Protein AF-A0A925IZ39-F1 (afdb_monomer_lite)

Structure (mmCIF, N/CA/C/O backbone):
data_AF-A0A925IZ39-F1
#
_entry.id   AF-A0A925IZ39-F1
#
loop_
_atom_site.group_PDB
_atom_site.id
_atom_site.type_symbol
_atom_site.label_atom_id
_atom_site.label_alt_id
_atom_site.label_comp_id
_atom_site.label_asym_id
_atom_site.label_entity_id
_atom_site.label_seq_id
_atom_site.pdbx_PDB_ins_code
_atom_site.Cartn_x
_atom_site.Cartn_y
_atom_site.Cartn_z
_atom_site.occupancy
_atom_site.B_iso_or_equiv
_atom_site.auth_seq_id
_atom_site.auth_comp_id
_atom_site.auth_asym_id
_atom_site.auth_atom_id
_atom_site.pdbx_PDB_model_num
ATOM 1 N N . MET A 1 1 ? 34.085 -19.027 -30.070 1.00 38.81 1 MET A N 1
ATOM 2 C CA . MET A 1 1 ? 33.134 -18.555 -29.042 1.00 38.81 1 MET A CA 1
ATOM 3 C C . MET A 1 1 ? 33.780 -17.387 -28.321 1.00 38.81 1 MET A C 1
ATOM 5 O O . MET A 1 1 ? 34.765 -17.590 -27.627 1.00 38.81 1 MET A O 1
ATOM 9 N N . THR A 1 2 ? 33.318 -16.168 -28.579 1.00 37.50 2 THR A N 1
ATOM 10 C CA . THR A 1 2 ? 33.861 -14.948 -27.964 1.00 37.50 2 THR A CA 1
ATOM 11 C C . THR A 1 2 ? 33.361 -14.868 -26.519 1.00 37.50 2 THR A C 1
ATOM 13 O O . THR A 1 2 ? 32.153 -15.018 -26.316 1.00 37.50 2 THR A O 1
ATOM 16 N N . PRO A 1 3 ? 34.230 -14.690 -25.510 1.00 39.19 3 PRO A N 1
ATOM 17 C CA . PRO A 1 3 ? 33.785 -14.585 -24.126 1.00 39.19 3 PRO A CA 1
ATOM 18 C C . PRO A 1 3 ? 32.911 -13.338 -23.957 1.00 39.19 3 PRO A C 1
ATOM 20 O O . PRO A 1 3 ? 33.244 -12.261 -24.455 1.00 39.19 3 PRO A O 1
ATOM 23 N N . LEU A 1 4 ? 31.777 -13.497 -23.273 1.00 36.25 4 LEU A N 1
ATOM 24 C CA . LEU A 1 4 ? 30.904 -12.383 -22.914 1.00 36.25 4 LEU A CA 1
ATOM 25 C C . LEU A 1 4 ? 31.685 -11.417 -22.004 1.00 36.25 4 LEU A C 1
ATOM 27 O O . LEU A 1 4 ? 32.336 -11.879 -21.063 1.00 36.25 4 LEU A O 1
ATOM 31 N N . PRO A 1 5 ? 31.654 -10.098 -22.263 1.00 42.78 5 PRO A N 1
ATOM 32 C CA . PRO A 1 5 ? 32.349 -9.131 -21.425 1.00 42.78 5 PRO A CA 1
ATOM 33 C C . PRO A 1 5 ? 31.809 -9.173 -19.990 1.00 42.78 5 PRO A C 1
ATOM 35 O O . PRO A 1 5 ? 30.607 -9.337 -19.764 1.00 42.78 5 PRO A O 1
ATOM 38 N N . ALA A 1 6 ? 32.711 -9.028 -19.016 1.00 46.62 6 ALA A N 1
ATOM 39 C CA . ALA A 1 6 ? 32.358 -8.951 -17.604 1.00 46.62 6 ALA A CA 1
ATOM 40 C C . ALA A 1 6 ? 31.381 -7.787 -17.369 1.00 46.62 6 ALA A C 1
ATOM 42 O O . ALA A 1 6 ? 31.608 -6.680 -17.859 1.00 46.62 6 ALA A O 1
ATOM 43 N N . GLN A 1 7 ? 30.294 -8.040 -16.631 1.00 46.59 7 GLN A N 1
ATOM 44 C CA . GLN A 1 7 ? 29.286 -7.034 -16.291 1.00 46.59 7 GLN A CA 1
ATOM 45 C C . GLN A 1 7 ? 29.879 -5.990 -15.336 1.00 46.59 7 GLN A C 1
ATOM 47 O O . GLN A 1 7 ? 29.765 -6.094 -14.117 1.00 46.59 7 GLN A O 1
ATOM 52 N N . THR A 1 8 ? 30.516 -4.964 -15.888 1.00 51.59 8 THR A N 1
ATOM 53 C CA . THR A 1 8 ? 30.654 -3.672 -15.221 1.00 51.59 8 THR A CA 1
ATOM 54 C C . THR A 1 8 ? 29.271 -3.020 -15.164 1.00 51.59 8 THR A C 1
ATOM 56 O O . THR A 1 8 ? 28.478 -3.143 -16.097 1.00 51.59 8 THR A O 1
ATOM 59 N N . GLY A 1 9 ? 28.932 -2.398 -14.030 1.00 58.19 9 GLY A N 1
ATOM 60 C CA . GLY A 1 9 ? 27.605 -1.819 -13.799 1.00 58.19 9 GLY A CA 1
ATOM 61 C C . GLY A 1 9 ? 27.140 -0.916 -14.949 1.00 58.19 9 GLY A C 1
ATOM 62 O O . GLY A 1 9 ? 27.943 -0.227 -15.578 1.00 58.19 9 GLY A O 1
ATOM 63 N N . PHE A 1 10 ? 25.834 -0.934 -15.229 1.00 65.44 10 PHE A N 1
ATOM 64 C CA . PHE A 1 10 ? 25.225 -0.112 -16.274 1.00 65.44 10 PHE A CA 1
ATOM 65 C C . PHE A 1 10 ? 25.552 1.372 -16.046 1.00 65.44 10 PHE A C 1
ATOM 67 O O . PHE A 1 10 ? 25.185 1.945 -15.021 1.00 65.44 10 PHE A O 1
ATOM 74 N N . SER A 1 11 ? 26.236 1.994 -17.009 1.00 77.94 11 SER A N 1
ATOM 75 C CA . SER A 1 11 ? 26.533 3.426 -17.013 1.00 77.94 11 SER A CA 1
ATOM 76 C C . SER A 1 11 ? 25.957 4.059 -18.269 1.00 77.94 11 SER A C 1
ATOM 78 O O . SER A 1 11 ? 26.322 3.694 -19.390 1.00 77.94 11 SER A O 1
ATOM 80 N N . ILE A 1 12 ? 25.082 5.045 -18.072 1.00 80.81 12 ILE A N 1
ATOM 81 C CA . ILE A 1 12 ? 24.427 5.781 -19.157 1.00 80.81 12 ILE A CA 1
ATOM 82 C C . ILE A 1 12 ? 25.441 6.449 -20.091 1.00 80.81 12 ILE A C 1
ATOM 84 O O . ILE A 1 12 ? 25.259 6.473 -21.304 1.00 80.81 12 ILE A O 1
ATOM 88 N N . LEU A 1 13 ? 26.564 6.910 -19.536 1.00 82.38 13 LEU A N 1
ATOM 89 C CA . LEU A 1 13 ? 27.635 7.555 -20.287 1.00 82.38 13 LEU A CA 1
ATOM 90 C C . LEU A 1 13 ? 28.368 6.558 -21.195 1.00 82.38 13 LEU A C 1
ATOM 92 O O . LEU A 1 13 ? 28.736 6.893 -22.319 1.00 82.38 13 LEU A O 1
ATOM 96 N N . ILE A 1 14 ? 28.544 5.314 -20.737 1.00 84.25 14 ILE A N 1
ATOM 97 C CA . ILE A 1 14 ? 29.125 4.242 -21.556 1.00 84.25 14 ILE A CA 1
ATOM 98 C C . ILE A 1 14 ? 28.173 3.883 -22.700 1.00 84.25 14 ILE A C 1
ATOM 100 O O . ILE A 1 14 ? 28.623 3.727 -23.837 1.00 84.25 14 ILE A O 1
ATOM 104 N N . LEU A 1 15 ? 26.867 3.800 -22.424 1.00 85.12 15 LEU A N 1
ATOM 105 C CA . LEU A 1 15 ? 25.853 3.543 -23.447 1.00 85.12 15 LEU A CA 1
ATOM 106 C C . LEU A 1 15 ? 25.837 4.652 -24.508 1.00 85.12 15 LEU A C 1
ATOM 108 O O . LEU A 1 15 ? 25.981 4.350 -25.691 1.00 85.12 15 LEU A O 1
ATOM 112 N N . GLN A 1 16 ? 25.752 5.921 -24.098 1.00 86.81 16 GLN A N 1
ATOM 113 C CA . GLN A 1 16 ? 25.754 7.065 -25.015 1.00 86.81 16 GLN A CA 1
ATOM 114 C C . GLN A 1 16 ? 27.031 7.108 -25.868 1.00 86.81 16 GLN A C 1
ATOM 116 O O . GLN A 1 16 ? 26.958 7.271 -27.084 1.00 86.81 16 GLN A O 1
ATOM 121 N N . ASN A 1 17 ? 28.205 6.889 -25.266 1.00 84.31 17 ASN A N 1
ATOM 122 C CA . ASN A 1 17 ? 29.467 6.832 -26.007 1.00 84.31 17 ASN A CA 1
ATOM 123 C C . ASN A 1 17 ? 29.515 5.667 -27.004 1.00 84.31 17 ASN A C 1
ATOM 125 O O . ASN A 1 17 ? 30.080 5.807 -28.088 1.00 84.31 17 ASN A O 1
ATOM 129 N N . SER A 1 18 ? 28.925 4.524 -26.655 1.00 86.12 18 SER A N 1
ATOM 130 C CA . SER A 1 18 ? 28.855 3.362 -27.546 1.00 86.12 18 SER A CA 1
ATOM 131 C C . SER A 1 18 ? 27.930 3.633 -28.733 1.00 86.12 18 SER A C 1
ATOM 133 O O . SER A 1 18 ? 28.314 3.372 -29.869 1.00 86.12 18 SER A O 1
ATOM 135 N N . ILE A 1 19 ? 26.762 4.231 -28.482 1.00 87.25 19 ILE A N 1
ATOM 136 C CA . ILE A 1 19 ? 25.816 4.664 -29.518 1.00 87.25 19 ILE A CA 1
ATOM 137 C C . ILE A 1 19 ? 26.484 5.669 -30.468 1.00 87.25 19 ILE A C 1
ATOM 139 O O . ILE A 1 19 ? 26.445 5.486 -31.683 1.00 87.25 19 ILE A O 1
ATOM 143 N N . ASN A 1 20 ? 27.182 6.672 -29.927 1.00 84.81 20 ASN A N 1
ATOM 144 C CA . ASN A 1 20 ? 27.865 7.693 -30.726 1.00 84.81 20 ASN A CA 1
ATOM 145 C C . ASN A 1 20 ? 28.973 7.107 -31.618 1.00 84.81 20 ASN A C 1
ATOM 147 O O . ASN A 1 20 ? 29.144 7.548 -32.748 1.00 84.81 20 ASN A O 1
ATOM 151 N N . ARG A 1 21 ? 29.713 6.091 -31.154 1.00 83.31 21 ARG A N 1
ATOM 152 C CA . ARG A 1 21 ? 30.765 5.428 -31.956 1.00 83.31 21 ARG A CA 1
ATOM 153 C C . ARG A 1 21 ? 30.221 4.594 -33.114 1.00 83.31 21 ARG A C 1
ATOM 155 O O . ARG A 1 21 ? 30.939 4.356 -34.083 1.00 83.31 21 ARG A O 1
ATOM 162 N N . LEU A 1 22 ? 28.987 4.114 -32.991 1.00 79.88 22 LEU A N 1
ATOM 163 C CA . LEU A 1 22 ? 28.319 3.313 -34.015 1.00 79.88 22 LEU A CA 1
ATOM 164 C C . LEU A 1 22 ? 27.596 4.178 -35.056 1.00 79.88 22 LEU A C 1
ATOM 166 O O . LEU A 1 22 ? 27.127 3.648 -36.060 1.00 79.88 22 LEU A O 1
ATOM 170 N N . ALA A 1 23 ? 27.548 5.496 -34.847 1.00 70.31 23 ALA A N 1
ATOM 171 C CA . ALA A 1 23 ? 26.963 6.454 -35.769 1.00 70.31 23 ALA A CA 1
ATOM 172 C C . ALA A 1 23 ? 27.746 6.488 -37.089 1.00 70.31 23 ALA A C 1
ATOM 174 O O . ALA A 1 23 ? 28.809 7.101 -37.184 1.00 70.31 23 ALA A O 1
ATOM 175 N N . ARG A 1 24 ? 27.229 5.823 -38.124 1.00 74.19 24 ARG A N 1
ATOM 176 C CA . ARG A 1 24 ? 27.700 5.998 -39.502 1.00 74.19 24 ARG A CA 1
ATOM 177 C C . ARG A 1 24 ? 26.499 6.141 -40.437 1.00 74.19 24 ARG A C 1
ATOM 179 O O . ARG A 1 24 ? 25.424 5.628 -40.118 1.00 7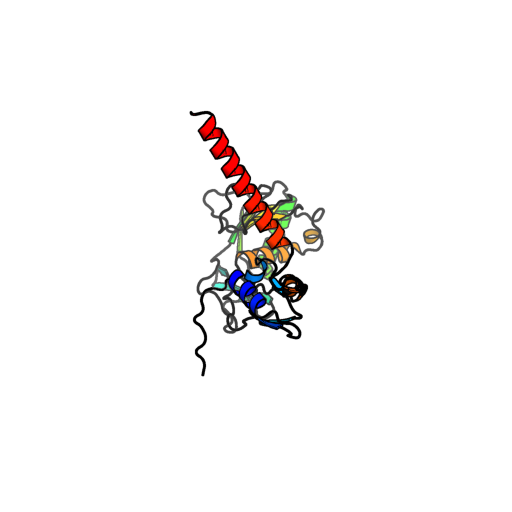4.19 24 ARG A O 1
ATOM 186 N N . PRO A 1 25 ? 26.664 6.810 -41.589 1.00 71.00 25 PRO A N 1
ATOM 187 C CA . PRO A 1 25 ? 25.595 6.934 -42.572 1.00 71.00 25 PRO A CA 1
ATOM 188 C C . PRO A 1 25 ? 25.091 5.559 -43.031 1.00 71.00 25 PRO A C 1
ATOM 190 O O . PRO A 1 25 ? 25.891 4.665 -43.304 1.00 71.00 25 PRO A O 1
ATOM 193 N N . GLY A 1 26 ? 23.769 5.405 -43.139 1.00 76.56 26 GLY A N 1
ATOM 194 C CA . GLY A 1 26 ? 23.136 4.208 -43.706 1.00 76.56 26 GLY A CA 1
ATOM 195 C C . GLY A 1 26 ? 23.025 2.997 -42.773 1.00 76.56 26 GLY A C 1
ATOM 196 O O . GLY A 1 26 ? 22.755 1.903 -43.259 1.00 76.56 26 GLY A O 1
ATOM 197 N N . ILE A 1 27 ? 23.226 3.165 -41.463 1.00 82.81 27 ILE A N 1
ATOM 198 C CA . ILE A 1 27 ? 23.045 2.097 -40.468 1.00 82.81 27 ILE A CA 1
ATOM 199 C C . ILE A 1 27 ? 21.759 2.347 -39.669 1.00 82.81 27 ILE A C 1
ATOM 201 O O . ILE A 1 27 ? 21.504 3.477 -39.261 1.00 82.81 27 ILE A O 1
ATOM 205 N N . GLU A 1 28 ? 20.976 1.297 -39.418 1.00 86.31 28 GLU A N 1
ATOM 206 C CA . GLU A 1 28 ? 19.869 1.295 -38.453 1.00 86.31 28 GLU A CA 1
ATOM 207 C C . GLU A 1 28 ? 20.315 0.603 -37.157 1.00 86.31 28 GLU A C 1
ATOM 209 O O . GLU A 1 28 ? 20.898 -0.485 -37.182 1.00 86.31 28 GLU A O 1
ATOM 214 N N . LEU A 1 29 ? 20.073 1.236 -36.009 1.00 88.00 29 LEU A N 1
ATOM 215 C CA . LEU A 1 29 ? 20.482 0.710 -34.708 1.00 88.00 29 LEU A CA 1
ATOM 216 C C . LEU A 1 29 ? 19.361 -0.107 -34.062 1.00 88.00 29 LEU A C 1
ATOM 218 O O . LEU A 1 29 ? 18.278 0.398 -33.794 1.00 88.00 29 LEU A O 1
ATOM 222 N N . HIS A 1 30 ? 19.649 -1.358 -33.714 1.00 90.56 30 HIS A N 1
ATOM 223 C CA . HIS A 1 30 ? 18.747 -2.184 -32.910 1.00 90.56 30 HIS A CA 1
ATOM 224 C C . HIS A 1 30 ? 19.217 -2.189 -31.456 1.00 90.56 30 HIS A C 1
ATOM 226 O O . HIS A 1 30 ? 20.271 -2.739 -31.132 1.00 90.56 30 HIS A O 1
ATOM 232 N N . LEU A 1 31 ? 18.438 -1.564 -30.577 1.00 88.56 31 LEU A N 1
ATOM 233 C CA . LEU A 1 31 ? 18.758 -1.413 -29.162 1.00 88.56 31 LEU A CA 1
ATOM 234 C C . LEU A 1 31 ? 17.975 -2.434 -28.343 1.00 88.56 31 LEU A C 1
ATOM 236 O O . LEU A 1 31 ? 16.749 -2.392 -28.309 1.00 88.56 31 LEU A O 1
ATOM 240 N N . TYR A 1 32 ? 18.687 -3.329 -27.661 1.00 89.00 32 TYR A N 1
ATOM 241 C CA . TYR A 1 32 ? 18.097 -4.348 -26.795 1.00 89.00 32 TYR A CA 1
ATOM 242 C C . TYR A 1 32 ? 18.315 -3.977 -25.335 1.00 89.00 32 TYR A C 1
ATOM 244 O O . TYR A 1 32 ? 19.453 -3.791 -24.902 1.00 89.00 32 TYR A O 1
ATOM 252 N N . LEU A 1 33 ? 17.234 -3.887 -24.566 1.00 87.56 33 LEU A N 1
ATOM 253 C CA . LEU A 1 33 ? 17.305 -3.540 -23.151 1.00 87.56 33 LEU A CA 1
ATOM 254 C C . LEU A 1 33 ? 16.299 -4.312 -22.309 1.00 87.56 33 LEU A C 1
ATOM 256 O O . LEU A 1 33 ? 15.255 -4.775 -22.772 1.00 87.56 33 LEU A O 1
ATOM 260 N N . ARG A 1 34 ? 16.619 -4.418 -21.024 1.00 85.12 34 ARG A N 1
ATOM 261 C CA . ARG A 1 34 ? 15.705 -4.955 -20.026 1.00 85.12 34 ARG A CA 1
ATOM 262 C C . ARG A 1 34 ? 14.825 -3.828 -19.502 1.00 85.12 34 ARG A C 1
ATOM 264 O O . ARG A 1 34 ? 15.348 -2.832 -19.018 1.00 85.12 34 ARG A O 1
ATOM 271 N N . ASN A 1 35 ? 13.509 -3.988 -19.593 1.00 85.62 35 ASN A N 1
ATOM 272 C CA . ASN A 1 35 ? 12.550 -2.993 -19.133 1.00 85.62 35 ASN A CA 1
ATOM 273 C C . ASN A 1 35 ? 12.457 -3.004 -17.600 1.00 85.62 35 ASN A C 1
ATOM 275 O O . ASN A 1 35 ? 11.767 -3.841 -17.016 1.00 85.62 35 ASN A O 1
ATOM 279 N N . GLU A 1 36 ? 13.174 -2.085 -16.959 1.00 82.88 36 GLU A N 1
ATOM 280 C CA . GLU A 1 36 ? 13.212 -1.929 -15.506 1.00 82.88 36 GLU A CA 1
ATOM 281 C C . GLU A 1 36 ? 12.799 -0.520 -15.084 1.00 82.88 36 GLU A C 1
ATOM 283 O O . GLU A 1 36 ? 13.048 0.454 -15.792 1.00 82.88 36 GLU A O 1
ATOM 288 N N . ALA A 1 37 ? 12.234 -0.401 -13.880 1.00 77.19 37 ALA A N 1
ATOM 289 C CA . ALA A 1 37 ? 11.805 0.877 -13.308 1.00 77.19 37 ALA A CA 1
ATOM 290 C C . ALA A 1 37 ? 12.941 1.909 -13.211 1.00 77.19 37 ALA A C 1
ATOM 292 O O . ALA A 1 37 ? 12.707 3.104 -13.368 1.00 77.19 37 ALA A O 1
ATOM 293 N N . SER A 1 38 ? 14.179 1.451 -12.989 1.00 78.00 38 SER A N 1
ATOM 294 C CA . SER A 1 38 ? 15.376 2.300 -12.906 1.00 78.00 38 SER A CA 1
ATOM 295 C C . SER A 1 38 ? 15.662 3.080 -14.192 1.00 78.00 38 SER A C 1
ATOM 297 O O . SER A 1 38 ? 16.373 4.082 -14.151 1.00 78.00 38 SER A O 1
ATOM 299 N N . LEU A 1 39 ? 15.091 2.665 -15.326 1.00 84.50 39 LEU A N 1
ATOM 300 C CA . LEU A 1 39 ? 15.201 3.405 -16.577 1.00 84.50 39 LEU A CA 1
ATOM 301 C C . LEU A 1 39 ? 14.424 4.730 -16.542 1.00 84.50 39 LEU A C 1
ATOM 303 O O . LEU A 1 39 ? 14.802 5.655 -17.250 1.00 84.50 39 LEU A O 1
ATOM 307 N N . ALA A 1 40 ? 13.385 4.862 -15.703 1.00 82.81 40 ALA A N 1
ATOM 308 C CA . ALA A 1 40 ? 12.581 6.089 -15.619 1.00 82.81 40 ALA A CA 1
ATOM 309 C C . ALA A 1 40 ? 13.381 7.302 -15.138 1.00 82.81 40 ALA A C 1
ATOM 311 O O . ALA A 1 40 ? 13.022 8.433 -15.446 1.00 82.81 40 ALA A O 1
ATOM 312 N N . SER A 1 41 ? 14.435 7.066 -14.356 1.00 79.38 41 SER A N 1
ATOM 313 C CA . SER A 1 41 ? 15.304 8.113 -13.820 1.00 79.38 41 SER A CA 1
ATOM 314 C C . SER A 1 41 ? 16.486 8.445 -14.729 1.00 79.38 41 SER A C 1
ATOM 316 O O . SER A 1 41 ? 17.326 9.260 -14.351 1.00 79.38 41 SER A O 1
ATOM 318 N N . LEU A 1 42 ? 16.609 7.793 -15.890 1.00 83.88 42 LEU A N 1
ATOM 319 C CA . LEU A 1 42 ? 17.703 8.080 -16.807 1.00 83.88 42 LEU A CA 1
ATOM 320 C C . LEU A 1 42 ? 17.441 9.382 -17.573 1.00 83.88 42 LEU A C 1
ATOM 322 O O . LEU A 1 42 ? 16.299 9.658 -17.943 1.00 83.88 42 LEU A O 1
ATOM 326 N N . PRO A 1 43 ? 18.493 10.175 -17.845 1.00 85.38 43 PRO A N 1
ATOM 327 C CA . PRO A 1 43 ? 18.382 11.259 -18.806 1.00 85.38 43 PRO A CA 1
ATOM 328 C C . PRO A 1 43 ? 18.086 10.698 -20.202 1.00 85.38 43 PRO A C 1
ATOM 330 O O . PRO A 1 43 ? 18.340 9.525 -20.487 1.00 85.38 43 PRO A O 1
ATOM 333 N N . VAL A 1 44 ? 17.583 11.566 -21.079 1.00 88.69 44 VAL A N 1
ATOM 334 C CA . VAL A 1 44 ? 17.344 11.235 -22.488 1.00 88.69 44 VAL A CA 1
ATOM 335 C C . VAL A 1 44 ? 18.647 10.780 -23.156 1.00 88.69 44 VAL A C 1
ATOM 337 O O . VAL A 1 44 ? 19.701 11.393 -22.988 1.00 88.69 44 VAL A O 1
ATOM 340 N N . ILE A 1 45 ? 18.554 9.697 -23.920 1.00 88.81 45 ILE A N 1
ATOM 341 C CA . ILE A 1 45 ? 19.617 9.104 -24.722 1.00 88.81 45 ILE A CA 1
ATOM 342 C C . ILE A 1 45 ? 19.421 9.563 -26.161 1.00 88.81 45 ILE A C 1
ATOM 344 O O . ILE A 1 45 ? 18.375 9.339 -26.772 1.00 88.81 45 ILE A O 1
ATOM 348 N N . HIS A 1 46 ? 20.450 10.184 -26.718 1.00 89.44 46 HIS A N 1
ATOM 349 C CA . HIS A 1 46 ? 20.417 10.675 -28.088 1.00 89.44 46 HIS A CA 1
ATOM 350 C C . HIS A 1 46 ? 20.920 9.589 -29.034 1.00 89.44 46 HIS A C 1
ATOM 352 O O . HIS A 1 46 ? 22.004 9.039 -28.832 1.00 89.44 46 HIS A O 1
ATOM 358 N N . VAL A 1 47 ? 20.143 9.272 -30.068 1.00 89.00 47 VAL A N 1
ATOM 359 C CA . VAL A 1 47 ? 20.482 8.232 -31.041 1.00 89.00 47 VAL A CA 1
ATOM 360 C C . VAL A 1 47 ? 20.753 8.882 -32.400 1.00 89.00 47 VAL A C 1
ATOM 362 O O . VAL A 1 47 ? 19.853 9.488 -32.975 1.00 89.00 47 VAL A O 1
ATOM 365 N N . PRO A 1 48 ? 21.982 8.792 -32.932 1.00 84.50 48 PRO A N 1
ATOM 366 C CA . PRO A 1 48 ? 22.406 9.553 -34.104 1.00 84.50 48 PRO A CA 1
ATOM 367 C C . PRO A 1 48 ? 21.980 8.969 -35.456 1.00 84.50 48 PRO A C 1
ATOM 369 O O . PRO A 1 48 ? 22.391 9.462 -36.506 1.00 84.50 48 PRO A O 1
ATOM 372 N N . ALA A 1 49 ? 21.183 7.905 -35.431 1.00 84.06 49 ALA A N 1
ATOM 373 C CA . ALA A 1 49 ? 20.712 7.161 -36.585 1.00 84.06 49 ALA A CA 1
ATOM 374 C C . ALA A 1 49 ? 19.282 6.654 -36.320 1.00 84.06 49 ALA A C 1
ATOM 376 O O . ALA A 1 49 ? 18.888 6.573 -35.149 1.00 84.06 49 ALA A O 1
ATOM 377 N N . PRO A 1 50 ? 18.526 6.266 -37.364 1.00 87.25 50 PRO A N 1
ATOM 378 C CA . PRO A 1 50 ? 17.273 5.541 -37.189 1.00 87.25 50 PRO A CA 1
ATOM 379 C C . PRO A 1 50 ? 17.484 4.329 -36.280 1.00 87.25 50 PRO A C 1
ATOM 381 O O . PRO A 1 50 ? 18.518 3.655 -36.362 1.00 87.25 50 PRO A O 1
ATOM 384 N N . PHE A 1 51 ? 16.527 4.060 -35.396 1.00 89.75 51 PHE A N 1
ATOM 385 C CA . PHE A 1 51 ? 16.667 2.981 -34.428 1.00 89.75 51 PHE A CA 1
ATOM 386 C C . PHE A 1 51 ? 15.361 2.253 -34.136 1.00 89.75 51 PHE A C 1
ATOM 388 O O . PHE A 1 51 ? 14.270 2.814 -34.223 1.00 89.75 51 PHE A O 1
ATOM 395 N N . GLN A 1 52 ? 15.504 1.002 -33.704 1.00 90.25 52 GLN A N 1
ATOM 396 C CA . GLN A 1 52 ? 14.432 0.185 -33.154 1.00 90.25 52 GLN A CA 1
ATOM 397 C C . GLN A 1 52 ? 14.757 -0.212 -31.722 1.00 90.25 52 GLN A C 1
ATOM 399 O O . GLN A 1 52 ? 15.846 -0.711 -31.424 1.00 90.25 52 GLN A O 1
ATOM 404 N N . LEU A 1 53 ? 13.780 -0.019 -30.839 1.00 90.81 53 LEU A N 1
ATOM 405 C CA . LEU A 1 53 ? 13.894 -0.346 -29.428 1.00 90.81 53 LEU A CA 1
ATOM 406 C C . LEU A 1 53 ? 13.217 -1.682 -29.119 1.00 90.81 53 LEU A C 1
ATOM 408 O O . LEU A 1 53 ? 11.997 -1.807 -29.208 1.00 90.81 53 LEU A O 1
ATOM 412 N N . HIS A 1 54 ? 14.012 -2.655 -28.691 1.00 90.69 54 HIS A N 1
ATOM 413 C CA . HIS A 1 54 ? 13.574 -3.983 -28.278 1.00 90.69 54 HIS A CA 1
ATOM 414 C C . HIS A 1 54 ? 13.700 -4.092 -26.758 1.00 90.69 54 HIS A C 1
ATOM 416 O O . HIS A 1 54 ? 14.797 -4.233 -26.216 1.00 90.69 54 HIS A O 1
ATOM 422 N N . ALA A 1 55 ? 12.573 -4.003 -26.054 1.00 88.69 55 ALA A N 1
ATOM 423 C CA . ALA A 1 55 ? 12.542 -4.059 -24.597 1.00 88.69 55 ALA A CA 1
ATOM 424 C C . ALA A 1 55 ? 11.900 -5.361 -24.106 1.00 88.69 55 ALA A C 1
ATOM 426 O O . ALA A 1 55 ? 10.765 -5.674 -24.459 1.00 88.69 55 ALA A O 1
ATOM 427 N N . ALA A 1 56 ? 12.612 -6.102 -23.258 1.00 85.19 56 ALA A N 1
ATOM 428 C CA . ALA A 1 56 ? 12.107 -7.329 -22.645 1.00 85.19 56 ALA A CA 1
ATOM 429 C C . ALA A 1 56 ? 11.905 -7.147 -21.138 1.00 85.19 56 ALA A C 1
ATOM 431 O O . ALA A 1 56 ? 12.753 -6.580 -20.447 1.00 85.19 56 ALA A O 1
ATOM 432 N N . ILE A 1 57 ? 10.792 -7.656 -20.613 1.00 77.56 57 ILE A N 1
ATOM 433 C CA . ILE A 1 57 ? 10.574 -7.766 -19.168 1.00 77.56 57 ILE A CA 1
ATOM 434 C C . ILE A 1 57 ? 11.209 -9.078 -18.709 1.00 77.56 57 ILE A C 1
ATOM 436 O O . ILE A 1 57 ? 10.897 -10.145 -19.236 1.00 77.56 57 ILE A O 1
ATOM 440 N N . ASP A 1 58 ? 12.092 -9.009 -17.715 1.00 72.62 58 ASP A N 1
ATOM 441 C CA . ASP A 1 58 ? 12.688 -10.200 -17.112 1.00 72.62 58 ASP A CA 1
ATOM 442 C C . ASP A 1 58 ? 11.667 -10.897 -16.199 1.00 72.62 58 ASP A C 1
ATOM 444 O O . ASP A 1 58 ? 11.548 -10.606 -15.008 1.00 72.62 58 ASP A O 1
ATOM 448 N N . SER A 1 59 ? 10.906 -11.825 -16.781 1.00 65.31 59 SER A N 1
ATOM 449 C CA . SER A 1 59 ? 9.898 -12.626 -16.078 1.00 65.31 59 SER A CA 1
ATOM 450 C C . SER A 1 59 ? 10.496 -13.665 -15.123 1.00 65.31 59 SER A C 1
ATOM 452 O O . SER A 1 59 ? 9.777 -14.195 -14.269 1.00 65.31 59 SER A O 1
ATOM 454 N N . SER A 1 60 ? 11.799 -13.959 -15.242 1.00 63.16 60 SER A N 1
ATOM 455 C CA . SER A 1 60 ? 12.491 -14.945 -14.402 1.00 63.16 60 SER A CA 1
ATOM 456 C C . SER A 1 60 ? 12.660 -14.440 -12.967 1.00 63.16 60 SER A C 1
ATOM 458 O O . SER A 1 60 ? 12.656 -15.213 -12.007 1.00 63.16 60 SER A O 1
ATOM 460 N N . ARG A 1 61 ? 12.699 -13.115 -12.795 1.00 62.31 61 ARG A N 1
ATOM 461 C CA . ARG A 1 61 ? 12.747 -12.443 -11.497 1.00 62.31 61 ARG A CA 1
ATOM 462 C C . ARG A 1 61 ? 11.339 -12.124 -11.010 1.00 62.31 61 ARG A C 1
ATOM 464 O O . ARG A 1 61 ? 10.973 -10.964 -10.844 1.00 62.31 61 ARG A O 1
ATOM 471 N N . ARG A 1 62 ? 10.539 -13.159 -10.723 1.00 66.88 62 ARG A N 1
ATOM 472 C CA . ARG A 1 62 ? 9.298 -12.965 -9.953 1.00 66.88 62 ARG A CA 1
ATOM 473 C C . ARG A 1 62 ? 9.671 -12.346 -8.605 1.00 66.88 62 ARG A C 1
ATOM 475 O O . ARG A 1 62 ? 10.318 -13.004 -7.781 1.00 66.88 62 ARG A O 1
ATOM 482 N N . VAL A 1 63 ? 9.314 -11.076 -8.415 1.00 78.81 63 VAL A N 1
ATOM 483 C CA . VAL A 1 63 ? 9.524 -10.356 -7.157 1.00 78.81 63 VAL A CA 1
ATOM 484 C C . VAL A 1 63 ? 8.700 -11.056 -6.083 1.00 78.81 63 VAL A C 1
ATOM 486 O O . VAL A 1 63 ? 7.519 -11.343 -6.284 1.00 78.81 63 VAL A O 1
ATOM 489 N N . ALA A 1 64 ? 9.348 -11.394 -4.970 1.00 88.00 64 ALA A N 1
ATOM 490 C CA . ALA A 1 64 ? 8.677 -12.020 -3.844 1.00 88.00 64 ALA A CA 1
ATOM 491 C C . ALA A 1 64 ? 7.639 -11.044 -3.274 1.00 88.00 64 ALA A C 1
ATOM 493 O O . ALA A 1 64 ? 7.972 -9.910 -2.933 1.00 88.00 64 ALA A O 1
ATOM 494 N N . ARG A 1 65 ? 6.383 -11.484 -3.209 1.00 91.81 65 ARG A N 1
ATOM 495 C CA . ARG A 1 65 ? 5.261 -10.689 -2.712 1.00 91.81 65 ARG A CA 1
ATOM 496 C C . ARG A 1 65 ? 5.241 -10.675 -1.190 1.00 91.81 65 ARG A C 1
ATOM 498 O O . ARG A 1 65 ? 5.533 -11.694 -0.563 1.00 91.81 65 ARG A O 1
ATOM 505 N N . GLY A 1 66 ? 4.872 -9.537 -0.611 1.00 95.44 66 GLY A N 1
ATOM 506 C CA . GLY A 1 66 ? 4.465 -9.453 0.785 1.00 95.44 66 GLY A CA 1
ATOM 507 C C . GLY A 1 66 ? 3.204 -10.276 1.046 1.00 95.44 66 GLY A C 1
ATOM 508 O O . GLY A 1 66 ? 2.401 -10.519 0.144 1.00 95.44 66 GLY A O 1
ATOM 509 N N . TYR A 1 67 ? 3.026 -10.687 2.293 1.00 97.06 67 TYR A N 1
ATOM 510 C CA . TYR A 1 67 ? 1.761 -11.193 2.817 1.00 97.06 67 TYR A CA 1
ATOM 511 C C . TYR A 1 67 ? 1.629 -10.734 4.267 1.00 97.06 67 TYR A C 1
ATOM 513 O O . TYR A 1 67 ? 2.637 -10.452 4.919 1.00 97.06 67 TYR A O 1
ATOM 521 N N . LEU A 1 68 ? 0.404 -10.649 4.764 1.00 97.12 68 LEU A N 1
ATOM 522 C CA . LEU A 1 68 ? 0.131 -10.375 6.171 1.00 97.12 68 LEU A CA 1
ATOM 523 C C . LEU A 1 68 ? -0.327 -11.659 6.845 1.00 97.12 68 LEU A C 1
ATOM 525 O O . LEU A 1 68 ? -0.956 -12.493 6.199 1.00 97.12 68 LEU A O 1
ATOM 529 N N . GLU A 1 69 ? -0.035 -11.807 8.128 1.00 96.94 69 GLU A N 1
ATOM 530 C CA . GLU A 1 69 ? -0.507 -12.924 8.943 1.00 96.94 69 GLU A CA 1
ATOM 531 C C . GLU A 1 69 ? -1.416 -12.384 10.045 1.00 96.94 69 GLU A C 1
ATOM 533 O O . GLU A 1 69 ? -0.974 -11.606 10.881 1.00 96.94 69 GLU A O 1
ATOM 538 N N . MET A 1 70 ? -2.693 -12.749 10.016 1.00 94.56 70 MET A N 1
ATOM 539 C CA . MET A 1 70 ? -3.702 -12.342 10.997 1.00 94.56 70 MET A CA 1
ATOM 540 C C . MET A 1 70 ? -3.816 -13.388 12.116 1.00 94.56 70 MET A C 1
ATOM 542 O O . MET A 1 70 ? -3.168 -14.443 12.064 1.00 94.56 70 MET A O 1
ATOM 546 N N . ALA A 1 71 ? -4.642 -13.131 13.135 1.00 87.94 71 ALA A N 1
ATOM 547 C CA . ALA A 1 71 ? -4.912 -14.136 14.154 1.00 87.94 71 ALA A CA 1
ATOM 548 C C . ALA A 1 71 ? -5.496 -15.429 13.540 1.00 87.94 71 ALA A C 1
ATOM 550 O O . ALA A 1 71 ? -6.074 -15.458 12.451 1.00 87.94 71 ALA A O 1
ATOM 551 N N . GLY A 1 72 ? -5.278 -16.556 14.222 1.00 85.88 72 GLY A N 1
ATOM 552 C CA . GLY A 1 72 ? -5.730 -17.867 13.740 1.00 85.88 72 GLY A CA 1
ATOM 553 C C . GLY A 1 72 ? -4.976 -18.402 12.514 1.00 85.88 72 GLY A C 1
ATOM 554 O O . GLY A 1 72 ? -5.433 -19.363 11.900 1.00 85.88 72 GLY A O 1
ATOM 555 N N . GLY A 1 73 ? -3.835 -17.805 12.146 1.00 90.25 73 GLY A N 1
ATOM 556 C CA . GLY A 1 73 ? -2.969 -18.286 11.062 1.00 90.25 73 GLY A CA 1
ATOM 557 C C . GLY A 1 73 ? -3.475 -17.961 9.654 1.00 90.25 73 GLY A C 1
ATOM 558 O O . GLY A 1 73 ? -2.939 -18.479 8.672 1.00 90.25 73 GLY A O 1
ATOM 559 N N . LYS A 1 74 ? -4.497 -17.106 9.533 1.00 94.19 74 LYS A N 1
ATOM 560 C CA . LYS A 1 74 ? -4.963 -16.605 8.238 1.00 94.19 74 LYS A CA 1
ATOM 561 C C . LYS A 1 74 ? -3.909 -15.705 7.608 1.00 94.19 74 LYS A C 1
ATOM 563 O O . LYS A 1 74 ? -3.306 -14.873 8.281 1.00 94.19 74 LYS A O 1
ATOM 568 N N . ARG A 1 75 ? -3.710 -15.834 6.299 1.00 96.56 75 ARG A N 1
ATOM 569 C CA . ARG A 1 75 ? -2.759 -15.020 5.541 1.00 96.56 75 ARG A CA 1
ATOM 570 C C . ARG A 1 75 ? -3.478 -14.205 4.484 1.00 96.56 75 ARG A C 1
ATOM 572 O O . ARG A 1 75 ? -4.204 -14.776 3.678 1.00 96.56 75 ARG A O 1
ATOM 579 N N . ILE A 1 76 ? -3.229 -12.900 4.465 1.00 96.56 76 ILE A N 1
ATOM 580 C CA . ILE A 1 76 ? -3.787 -11.968 3.480 1.00 96.56 76 ILE A CA 1
ATOM 581 C C . ILE A 1 76 ? -2.726 -11.664 2.426 1.00 96.56 76 ILE A C 1
ATOM 583 O O . ILE A 1 76 ? -1.605 -11.262 2.753 1.00 96.56 76 ILE A O 1
ATOM 587 N N . PHE A 1 77 ? -3.069 -11.850 1.154 1.00 95.88 77 PHE A N 1
ATOM 588 C CA . PHE A 1 77 ? -2.168 -11.605 0.030 1.00 95.88 77 PHE A CA 1
ATOM 589 C C . PHE A 1 77 ? -2.931 -11.344 -1.271 1.00 95.88 77 PHE A C 1
ATOM 591 O O . PHE A 1 77 ? -4.136 -11.563 -1.364 1.00 95.88 77 PHE A O 1
ATOM 598 N N . VAL A 1 78 ? -2.214 -10.902 -2.308 1.00 93.56 78 VAL A N 1
ATOM 599 C CA . VAL A 1 78 ? -2.778 -10.760 -3.656 1.00 93.56 78 VAL A CA 1
ATOM 600 C C . VAL A 1 78 ? -2.518 -12.022 -4.476 1.00 93.56 78 VAL A C 1
ATOM 602 O O . VAL A 1 78 ? -1.365 -12.423 -4.676 1.00 93.56 78 VAL A O 1
ATOM 605 N N . ASN A 1 79 ? -3.593 -12.648 -4.954 1.00 91.31 79 ASN A N 1
ATOM 606 C CA . ASN A 1 79 ? -3.557 -13.907 -5.695 1.00 91.31 79 ASN A CA 1
ATOM 607 C C . ASN A 1 79 ? -3.096 -13.727 -7.164 1.00 91.31 79 ASN A C 1
ATOM 609 O O . ASN A 1 79 ? -2.663 -12.652 -7.595 1.00 91.31 79 ASN A O 1
ATOM 613 N N . ALA A 1 80 ? -3.143 -14.809 -7.948 1.00 87.12 80 ALA A N 1
ATOM 614 C CA . ALA A 1 80 ? -2.765 -14.786 -9.364 1.00 87.12 80 ALA A CA 1
ATOM 615 C C . ALA A 1 80 ? -3.759 -14.000 -10.242 1.00 87.12 80 ALA A C 1
ATOM 617 O O . ALA A 1 80 ? -3.349 -13.437 -11.251 1.00 87.12 80 ALA A O 1
ATOM 618 N N . ALA A 1 81 ? -5.027 -13.910 -9.826 1.00 87.31 81 ALA A N 1
ATOM 619 C CA . ALA A 1 81 ? -6.067 -13.104 -10.465 1.00 87.31 81 ALA A CA 1
ATOM 620 C C . ALA A 1 81 ? -6.009 -11.615 -10.066 1.00 87.31 81 ALA A C 1
ATOM 622 O O . ALA A 1 81 ? -6.917 -10.856 -10.387 1.00 87.31 81 ALA A O 1
ATOM 623 N N . ASN A 1 82 ? -4.942 -11.188 -9.379 1.00 86.38 82 ASN A N 1
ATOM 624 C CA . ASN A 1 82 ? -4.747 -9.816 -8.914 1.00 86.38 82 ASN A CA 1
ATOM 625 C C . ASN A 1 82 ? -5.810 -9.339 -7.905 1.00 86.38 82 ASN A C 1
ATOM 627 O O . ASN A 1 82 ? -6.081 -8.146 -7.803 1.00 86.38 82 ASN A O 1
ATOM 631 N N . GLN A 1 83 ? -6.390 -10.271 -7.148 1.00 90.38 83 GLN A N 1
ATOM 632 C CA . GLN A 1 83 ? -7.379 -9.995 -6.110 1.00 90.38 83 GLN A CA 1
ATOM 633 C C . GLN A 1 83 ? -6.769 -10.179 -4.723 1.00 90.38 83 GLN A C 1
ATOM 635 O O . GLN A 1 83 ? -5.977 -11.100 -4.500 1.00 90.38 83 GLN A O 1
ATOM 640 N N . LEU A 1 84 ? -7.157 -9.310 -3.794 1.00 92.56 84 LEU A N 1
ATOM 641 C CA . LEU A 1 84 ? -6.817 -9.424 -2.382 1.00 92.56 84 LEU A CA 1
ATOM 642 C C . LEU A 1 84 ? -7.672 -10.522 -1.739 1.00 92.56 84 LEU A C 1
ATOM 644 O O . LEU A 1 84 ? -8.897 -10.455 -1.786 1.00 92.56 84 LEU A O 1
ATOM 648 N N . THR A 1 85 ? -7.030 -11.534 -1.165 1.00 94.00 85 THR A N 1
ATOM 649 C CA . THR A 1 85 ? -7.693 -12.717 -0.600 1.00 94.00 85 THR A CA 1
ATOM 650 C C . THR A 1 85 ? -7.078 -13.084 0.744 1.00 94.00 85 THR A C 1
ATOM 652 O O . THR A 1 85 ? -5.884 -12.852 0.958 1.00 94.00 85 THR A O 1
ATOM 655 N N . ASP A 1 86 ? -7.867 -13.709 1.616 1.00 93.88 86 ASP A N 1
ATOM 656 C CA . ASP A 1 86 ? -7.376 -14.433 2.784 1.00 93.88 86 ASP A CA 1
ATOM 657 C C . ASP A 1 86 ? -7.346 -15.947 2.516 1.00 93.88 86 ASP A C 1
ATOM 659 O O . ASP A 1 86 ? -8.165 -16.496 1.780 1.00 93.88 86 ASP A O 1
ATOM 663 N N . SER A 1 87 ? -6.349 -16.639 3.063 1.00 93.88 87 SER A N 1
ATOM 664 C CA . SER A 1 87 ? -6.258 -18.103 3.042 1.00 93.88 87 SER A CA 1
ATOM 665 C C . SER A 1 87 ? -5.345 -18.587 4.172 1.00 93.88 87 SER A C 1
ATOM 667 O O . SER A 1 87 ? -4.373 -17.906 4.502 1.00 93.88 87 SER A O 1
ATOM 669 N N . PRO A 1 88 ? -5.587 -19.771 4.765 1.00 93.25 88 PRO A N 1
ATOM 670 C CA . PRO A 1 88 ? -4.690 -20.343 5.774 1.00 93.25 88 PRO A CA 1
ATOM 671 C C . PRO A 1 88 ? -3.321 -20.743 5.198 1.00 93.25 88 PRO A C 1
ATOM 673 O O . PRO A 1 88 ? -2.353 -20.927 5.932 1.00 93.25 88 PRO A O 1
ATOM 676 N N . THR A 1 89 ? -3.216 -20.896 3.874 1.00 93.94 89 THR A N 1
ATOM 677 C CA . THR A 1 89 ? -1.979 -21.304 3.199 1.00 93.94 89 THR A CA 1
ATOM 678 C C . THR A 1 89 ? -1.633 -20.369 2.047 1.00 93.94 89 THR A C 1
ATOM 680 O O . THR A 1 89 ? -2.508 -19.789 1.400 1.00 93.94 89 THR A O 1
ATOM 683 N N . LEU A 1 90 ? -0.330 -20.214 1.795 1.00 94.75 90 LEU A N 1
ATOM 684 C CA . LEU A 1 90 ? 0.164 -19.447 0.655 1.00 94.75 90 LEU A CA 1
ATOM 685 C C . LEU A 1 90 ? 0.199 -20.351 -0.584 1.00 94.75 90 LEU A C 1
ATOM 687 O O . LEU A 1 90 ? 0.733 -21.460 -0.501 1.00 94.75 90 LEU A O 1
ATOM 691 N N . PRO A 1 91 ? -0.329 -19.905 -1.734 1.00 92.88 91 PRO A N 1
ATOM 692 C CA . PRO A 1 91 ? -0.356 -20.716 -2.941 1.00 92.88 91 PRO A CA 1
ATOM 693 C C . PRO A 1 91 ? 1.067 -20.936 -3.480 1.00 92.88 91 PRO A C 1
ATOM 695 O O . PRO A 1 91 ? 1.800 -19.963 -3.674 1.00 92.88 91 PRO A O 1
ATOM 698 N N . PRO A 1 92 ? 1.454 -22.180 -3.815 1.00 88.50 92 PRO A N 1
ATOM 699 C CA . PRO A 1 92 ? 2.825 -22.512 -4.218 1.00 88.50 92 PRO A CA 1
ATOM 700 C C . PRO A 1 92 ? 3.226 -21.911 -5.574 1.00 88.50 92 PRO A C 1
ATOM 702 O O . PRO A 1 92 ? 4.408 -21.789 -5.881 1.00 88.50 92 PRO A O 1
ATOM 705 N N . MET A 1 93 ? 2.249 -21.519 -6.401 1.00 86.69 93 MET A N 1
ATOM 706 C CA . MET A 1 93 ? 2.494 -20.911 -7.715 1.00 86.69 93 MET A CA 1
ATOM 707 C C . MET A 1 93 ? 2.977 -19.455 -7.627 1.00 86.69 93 MET A C 1
ATOM 709 O O . MET A 1 93 ? 3.507 -18.916 -8.607 1.00 86.69 93 MET A O 1
ATOM 713 N N . LEU A 1 94 ? 2.781 -18.806 -6.476 1.00 88.31 94 LEU A N 1
ATOM 714 C CA . LEU A 1 94 ? 3.228 -17.445 -6.209 1.00 88.31 94 LEU A CA 1
ATOM 715 C C . LEU A 1 94 ? 4.462 -17.471 -5.310 1.00 88.31 94 LEU A C 1
ATOM 717 O O . LEU A 1 94 ? 4.601 -18.307 -4.422 1.00 88.31 94 LEU A O 1
ATOM 721 N N . ARG A 1 95 ? 5.368 -16.520 -5.537 1.00 90.19 95 ARG A N 1
ATOM 722 C CA . ARG A 1 95 ? 6.557 -16.353 -4.705 1.00 90.19 95 ARG A CA 1
ATOM 723 C C . ARG A 1 95 ? 6.265 -15.331 -3.617 1.00 90.19 95 ARG A C 1
ATOM 725 O O . ARG A 1 95 ? 5.931 -14.193 -3.937 1.00 90.19 95 ARG A O 1
ATOM 732 N N . PHE A 1 96 ? 6.471 -15.715 -2.366 1.00 93.56 96 PHE A N 1
ATOM 733 C CA . PHE A 1 96 ? 6.318 -14.840 -1.207 1.00 93.56 96 PHE A CA 1
ATOM 734 C C . PHE A 1 96 ? 7.659 -14.586 -0.525 1.00 93.56 96 PHE A C 1
ATOM 736 O O . PHE A 1 96 ? 8.615 -15.348 -0.695 1.00 93.56 96 PHE A O 1
ATOM 743 N N . VAL A 1 97 ? 7.741 -13.487 0.221 1.00 93.88 97 VAL A N 1
ATOM 744 C CA . VAL A 1 97 ? 8.835 -13.268 1.175 1.00 93.88 97 VAL A CA 1
ATOM 745 C C . VAL A 1 97 ? 8.791 -14.334 2.274 1.00 93.88 97 VAL A C 1
ATOM 747 O O . VAL A 1 97 ? 7.744 -14.911 2.544 1.00 93.88 97 VAL A O 1
ATOM 750 N N . ALA A 1 98 ? 9.928 -14.625 2.909 1.00 93.12 98 ALA A N 1
ATOM 751 C CA . ALA A 1 98 ? 10.008 -15.700 3.904 1.00 93.12 98 ALA A CA 1
ATOM 752 C C . ALA A 1 98 ? 9.299 -15.374 5.232 1.00 93.12 98 ALA A C 1
ATOM 754 O O . ALA A 1 98 ? 8.949 -16.283 5.977 1.00 93.12 98 ALA A O 1
ATOM 755 N N . ARG A 1 99 ? 9.133 -14.085 5.547 1.00 95.19 99 ARG A N 1
ATOM 756 C CA . ARG A 1 99 ? 8.476 -13.593 6.763 1.00 95.19 99 ARG A CA 1
ATOM 757 C C . ARG A 1 99 ? 7.290 -12.713 6.384 1.00 95.19 99 ARG A C 1
ATOM 759 O O . ARG A 1 99 ? 7.410 -11.991 5.392 1.00 95.19 99 ARG A O 1
ATOM 766 N N . PRO A 1 100 ? 6.199 -12.725 7.162 1.00 96.44 100 PRO A N 1
ATOM 767 C CA . PRO A 1 100 ? 5.078 -11.833 6.912 1.00 96.44 100 PRO A CA 1
ATOM 768 C C . PRO A 1 100 ? 5.529 -10.371 7.018 1.00 96.44 100 PRO A C 1
ATOM 770 O O . PRO A 1 100 ? 6.409 -10.032 7.809 1.00 96.44 100 PRO A O 1
ATOM 773 N N . ALA A 1 101 ? 4.921 -9.505 6.211 1.00 94.94 101 ALA A N 1
ATOM 774 C CA . ALA A 1 101 ? 5.151 -8.063 6.263 1.00 94.94 101 ALA A CA 1
ATOM 775 C C . ALA A 1 101 ? 4.567 -7.440 7.544 1.00 94.94 101 ALA A C 1
ATOM 777 O O . ALA A 1 101 ? 5.073 -6.427 8.016 1.00 94.94 101 ALA A O 1
ATOM 778 N N . PHE A 1 102 ? 3.534 -8.066 8.113 1.00 95.94 102 PHE A N 1
ATOM 779 C CA . PHE A 1 102 ? 2.965 -7.736 9.415 1.00 95.94 102 PHE A CA 1
ATOM 780 C C . PHE A 1 102 ? 2.312 -8.977 10.035 1.00 95.94 102 PHE A C 1
ATOM 782 O O . PHE A 1 102 ? 1.790 -9.822 9.300 1.00 95.94 102 PHE A O 1
ATOM 789 N N . THR A 1 103 ? 2.310 -9.064 11.366 1.00 95.62 103 THR A N 1
ATOM 790 C CA . THR A 1 103 ? 1.694 -10.166 12.117 1.00 95.62 103 THR A CA 1
ATOM 791 C C . THR A 1 103 ? 0.738 -9.638 13.181 1.00 95.62 103 THR A C 1
ATOM 793 O O . THR A 1 103 ? 1.110 -8.779 13.977 1.00 95.62 103 THR A O 1
ATOM 796 N N . GLY A 1 104 ? -0.460 -10.215 13.231 1.00 94.50 104 GLY A N 1
ATOM 797 C CA . GLY A 1 104 ? -1.522 -9.879 14.170 1.00 94.50 104 GLY A CA 1
ATOM 798 C C . GLY A 1 104 ? -2.415 -8.724 13.702 1.00 94.50 104 GLY A C 1
ATOM 799 O O . GLY A 1 104 ? -2.303 -8.271 12.559 1.00 94.50 104 GLY A O 1
ATOM 800 N N . PRO A 1 105 ? -3.302 -8.244 14.590 1.00 95.44 105 PRO A N 1
ATOM 801 C CA . PRO A 1 105 ? -4.182 -7.119 14.304 1.00 95.44 105 PRO A CA 1
ATOM 802 C C . PRO A 1 105 ? -3.395 -5.835 14.031 1.00 95.44 105 PRO A C 1
ATOM 804 O O . PRO A 1 105 ? -2.492 -5.478 14.785 1.00 95.44 105 PRO A O 1
ATOM 807 N N . LEU A 1 106 ? -3.760 -5.117 12.972 1.00 96.19 106 LEU A N 1
ATOM 808 C CA . LEU A 1 106 ? -3.139 -3.865 12.557 1.00 96.19 106 LEU A CA 1
ATOM 809 C C . LEU A 1 106 ? -3.577 -2.716 13.481 1.00 96.19 106 LEU A C 1
ATOM 811 O O . LEU A 1 106 ? -4.757 -2.357 13.470 1.00 96.19 106 LEU A O 1
ATOM 815 N N . PRO A 1 107 ? -2.669 -2.096 14.254 1.00 97.44 107 PRO A N 1
ATOM 816 C CA . PRO A 1 107 ? -2.998 -0.914 15.037 1.00 97.44 107 PRO A CA 1
ATOM 817 C C . PRO A 1 107 ? -3.170 0.293 14.112 1.00 97.44 107 PRO A C 1
ATOM 819 O O . PRO A 1 107 ? -2.239 0.681 13.397 1.00 97.44 107 PRO A O 1
ATOM 822 N N . VAL A 1 108 ? -4.362 0.889 14.148 1.00 98.00 108 VAL A N 1
ATOM 823 C CA . VAL A 1 108 ? -4.761 2.033 13.323 1.00 98.00 108 VAL A CA 1
ATOM 824 C C . VAL A 1 108 ? -5.141 3.205 14.219 1.00 98.00 108 VAL A C 1
ATOM 826 O O . VAL A 1 108 ? -5.940 3.051 15.135 1.00 98.00 108 VAL A O 1
ATOM 829 N N . LEU A 1 109 ? -4.614 4.392 13.940 1.00 98.06 109 LEU A N 1
ATOM 830 C CA . LEU A 1 109 ? -5.058 5.631 14.574 1.00 98.06 109 LEU A CA 1
ATOM 831 C C . LEU A 1 109 ? -5.949 6.413 13.608 1.00 98.06 109 LEU A C 1
ATOM 833 O O . LEU A 1 109 ? -5.533 6.706 12.491 1.00 98.06 109 LEU A O 1
ATOM 837 N N . ILE A 1 110 ? -7.142 6.800 14.051 1.00 97.69 110 ILE A N 1
ATOM 838 C CA . ILE A 1 110 ? -8.075 7.663 13.320 1.00 97.69 110 ILE A CA 1
ATOM 839 C C . ILE A 1 110 ? -8.204 8.979 14.095 1.00 97.69 110 ILE A C 1
ATOM 841 O O . ILE A 1 110 ? -9.123 9.172 14.891 1.00 97.69 110 ILE A O 1
ATOM 845 N N . GLU A 1 111 ? -7.262 9.894 13.881 1.00 95.75 111 GLU A N 1
ATOM 846 C CA . GLU A 1 111 ? -7.190 11.176 14.587 1.00 95.75 111 GLU A CA 1
ATOM 847 C C . GLU A 1 111 ? -7.561 12.319 13.635 1.00 95.75 111 GLU A C 1
ATOM 849 O O . GLU A 1 111 ? -6.715 13.062 13.133 1.00 95.75 111 GLU A O 1
ATOM 854 N N . THR A 1 112 ? -8.862 12.456 13.385 1.00 94.81 112 THR A N 1
ATOM 855 C CA . THR A 1 112 ? -9.422 13.557 12.591 1.00 94.81 112 THR A CA 1
ATOM 856 C C . THR A 1 112 ? -10.361 14.397 13.447 1.00 94.81 112 THR A C 1
ATOM 858 O O . THR A 1 112 ? -11.011 13.884 14.363 1.00 94.81 112 THR A O 1
ATOM 861 N N . ARG A 1 113 ? -10.458 15.703 13.180 1.00 94.25 113 ARG A N 1
ATOM 862 C CA . ARG A 1 113 ? -11.380 16.602 13.895 1.00 94.25 113 ARG A CA 1
ATOM 863 C C . ARG A 1 113 ? -12.849 16.286 13.623 1.00 94.25 113 ARG A C 1
ATOM 865 O O . ARG A 1 113 ? -13.671 16.413 14.530 1.00 94.25 113 ARG A O 1
ATOM 872 N N . ASN A 1 114 ? -13.186 15.864 12.405 1.00 94.69 114 ASN A N 1
ATOM 873 C CA . ASN A 1 114 ? -14.570 15.673 11.979 1.00 94.69 114 ASN A CA 1
ATOM 874 C C . ASN A 1 114 ? -15.128 14.303 12.432 1.00 94.69 114 ASN A C 1
ATOM 876 O O . ASN A 1 114 ? -14.674 13.270 11.942 1.00 94.69 114 ASN A O 1
ATOM 880 N N . PRO A 1 115 ? -16.149 14.250 13.312 1.00 94.81 115 PRO A N 1
ATOM 881 C CA . PRO A 1 115 ? -16.725 12.982 13.769 1.00 94.81 115 PRO A CA 1
ATOM 882 C C . PRO A 1 115 ? -17.396 12.168 12.651 1.00 94.81 115 PRO A C 1
ATOM 884 O O . PRO A 1 115 ? -17.342 10.940 12.685 1.00 94.81 115 PRO A O 1
ATOM 887 N N . ALA A 1 116 ? -17.998 12.820 11.651 1.00 94.69 116 ALA A N 1
ATOM 888 C CA . ALA A 1 116 ? -18.628 12.125 10.527 1.00 94.69 116 ALA A CA 1
ATOM 889 C C . ALA A 1 116 ? -17.585 11.420 9.643 1.00 94.69 116 ALA A C 1
ATOM 891 O O . ALA A 1 116 ? -17.814 10.316 9.148 1.00 94.69 116 ALA A O 1
ATOM 892 N N . GLU A 1 117 ? -16.412 12.034 9.495 1.00 95.69 117 GLU A N 1
ATOM 893 C CA . GLU A 1 117 ? -15.277 11.441 8.792 1.00 95.69 117 GLU A CA 1
ATOM 894 C C . GLU A 1 117 ? -14.726 10.228 9.554 1.00 95.69 117 GLU A C 1
ATOM 896 O O . GLU A 1 117 ? -14.556 9.165 8.958 1.00 95.69 117 GLU A O 1
ATOM 901 N N . ARG A 1 118 ? -14.546 10.332 10.883 1.00 96.19 118 ARG A N 1
ATOM 902 C CA . ARG A 1 118 ? -14.126 9.186 11.715 1.00 96.19 118 ARG A CA 1
ATOM 903 C C . ARG A 1 118 ? -15.075 7.997 11.566 1.00 96.19 118 ARG A C 1
ATOM 905 O O . ARG A 1 118 ? -14.623 6.868 11.382 1.00 96.19 118 ARG A O 1
ATOM 912 N N . GLN A 1 119 ? -16.383 8.252 11.586 1.00 96.19 119 GLN A N 1
ATOM 913 C CA . GLN A 1 119 ? -17.391 7.210 11.398 1.00 96.19 119 GLN A CA 1
ATOM 914 C C . GLN A 1 119 ? -17.308 6.565 10.008 1.00 96.19 119 GLN A C 1
ATOM 916 O O . GLN A 1 119 ? -17.411 5.344 9.889 1.00 96.19 119 GLN A O 1
ATOM 921 N N . THR A 1 120 ? -17.094 7.370 8.967 1.00 96.62 120 THR A N 1
ATOM 922 C CA . THR A 1 120 ? -16.956 6.889 7.586 1.00 96.62 120 THR A CA 1
ATOM 923 C C . THR A 1 120 ? -15.732 5.985 7.437 1.00 96.62 120 THR A C 1
ATOM 925 O O . THR A 1 120 ? -15.841 4.871 6.925 1.00 96.62 120 THR A O 1
ATOM 928 N N . VAL A 1 121 ? -14.580 6.418 7.959 1.00 96.88 121 VAL A N 1
ATOM 929 C CA . VAL A 1 121 ? -13.351 5.613 7.975 1.00 96.88 121 VAL A CA 1
ATOM 930 C C . VAL A 1 121 ? -13.573 4.303 8.727 1.00 96.88 121 VAL A C 1
ATOM 932 O O . VAL A 1 121 ? -13.230 3.238 8.221 1.00 96.88 121 VAL A O 1
ATOM 935 N N . ARG A 1 122 ? -14.194 4.349 9.910 1.00 97.25 122 ARG A N 1
ATOM 936 C CA . ARG A 1 122 ? -14.466 3.151 10.714 1.00 97.25 122 ARG A CA 1
ATOM 937 C C . ARG A 1 122 ? -15.354 2.148 9.978 1.00 97.25 122 ARG A C 1
ATOM 939 O O . ARG A 1 122 ? -15.089 0.949 10.035 1.00 97.25 122 ARG A O 1
ATOM 946 N N . ALA A 1 123 ? -16.385 2.626 9.282 1.00 97.00 123 ALA A N 1
ATOM 947 C CA . ALA A 1 123 ? -17.240 1.776 8.460 1.00 97.00 123 ALA A CA 1
ATOM 948 C C . ALA A 1 123 ? -16.448 1.116 7.320 1.00 97.00 123 ALA A C 1
ATOM 950 O O . ALA A 1 123 ? -16.603 -0.080 7.082 1.00 97.00 123 ALA A O 1
ATOM 951 N N . ALA A 1 124 ? -15.545 1.858 6.674 1.00 97.38 124 ALA A N 1
ATOM 952 C CA . ALA A 1 124 ? -14.710 1.313 5.611 1.00 97.38 124 ALA A CA 1
ATOM 953 C C . ALA A 1 124 ? -13.691 0.275 6.115 1.00 97.38 124 ALA A C 1
ATOM 955 O O . ALA A 1 124 ? -13.518 -0.769 5.487 1.00 97.38 124 ALA A O 1
ATOM 956 N N . LEU A 1 125 ? -13.075 0.501 7.282 1.00 97.69 125 LEU A N 1
ATOM 957 C CA . LEU A 1 125 ? -12.213 -0.499 7.924 1.00 97.69 125 LEU A CA 1
ATOM 958 C C . LEU A 1 125 ? -12.995 -1.768 8.287 1.00 97.69 125 LEU A C 1
ATOM 960 O O . LEU A 1 125 ? -12.504 -2.871 8.069 1.00 97.69 125 LEU A O 1
ATOM 964 N N . LYS A 1 126 ? -14.234 -1.628 8.776 1.00 97.25 126 LYS A N 1
ATOM 965 C CA . LYS A 1 126 ? -15.114 -2.770 9.061 1.00 97.25 126 LYS A CA 1
ATOM 966 C C . LYS A 1 126 ? -15.433 -3.575 7.798 1.00 97.25 126 LYS A C 1
ATOM 968 O O . LYS A 1 126 ? -15.376 -4.798 7.841 1.00 97.25 126 LYS A O 1
ATOM 973 N N . ALA A 1 127 ? -15.703 -2.908 6.676 1.00 97.12 127 ALA A N 1
ATOM 974 C CA . ALA A 1 127 ? -15.919 -3.580 5.394 1.00 97.12 127 ALA A CA 1
ATOM 975 C C . ALA A 1 127 ? -14.672 -4.362 4.937 1.00 97.12 127 ALA A C 1
ATOM 977 O O . ALA A 1 127 ? -14.786 -5.511 4.518 1.00 97.12 127 ALA A O 1
ATOM 978 N N . LEU A 1 128 ? -13.472 -3.790 5.093 1.00 95.75 128 LEU A N 1
ATOM 979 C CA . LEU A 1 128 ? -12.214 -4.498 4.822 1.00 95.75 128 LEU A CA 1
ATOM 980 C C . LEU A 1 128 ? -12.027 -5.731 5.720 1.00 95.75 128 LEU A C 1
ATOM 982 O O . LEU A 1 128 ? -11.551 -6.765 5.248 1.00 95.75 128 LEU A O 1
ATOM 986 N N . THR A 1 129 ? -12.421 -5.647 6.992 1.00 95.19 129 THR A N 1
ATOM 987 C CA . THR A 1 129 ? -12.441 -6.802 7.898 1.00 95.19 129 THR A CA 1
ATOM 988 C C . THR A 1 129 ? -13.402 -7.886 7.422 1.00 95.19 129 THR A C 1
ATOM 990 O O . THR A 1 129 ? -13.026 -9.053 7.377 1.00 95.19 129 THR A O 1
ATOM 993 N N . GLU A 1 130 ? -14.624 -7.518 7.040 1.00 94.62 130 GLU A N 1
ATOM 994 C CA . GLU A 1 130 ? -15.666 -8.475 6.650 1.00 94.62 130 GLU A CA 1
ATOM 995 C C . GLU A 1 130 ? -15.375 -9.159 5.307 1.00 94.62 130 GLU A C 1
ATOM 997 O O . GLU A 1 130 ? -15.610 -10.357 5.170 1.00 94.62 130 GLU A O 1
ATOM 1002 N N . ILE A 1 131 ? -14.844 -8.418 4.330 1.00 93.31 131 ILE A N 1
ATOM 1003 C CA . ILE A 1 131 ? -14.648 -8.910 2.957 1.00 93.31 131 ILE A CA 1
ATOM 1004 C C . ILE A 1 131 ? -13.282 -9.576 2.776 1.00 93.31 131 ILE A C 1
ATOM 1006 O O . ILE A 1 131 ? -13.179 -10.595 2.096 1.00 93.31 131 ILE A O 1
ATOM 1010 N N . HIS A 1 132 ? -12.225 -9.006 3.361 1.00 92.25 132 HIS A N 1
ATOM 1011 C CA . HIS A 1 132 ? -10.843 -9.446 3.128 1.00 92.25 132 HIS A CA 1
ATOM 1012 C C . HIS A 1 132 ? -10.164 -10.023 4.375 1.00 92.25 132 HIS A C 1
ATOM 1014 O O . HIS A 1 132 ? -8.992 -10.393 4.317 1.00 92.25 132 HIS A O 1
ATOM 1020 N N . GLY A 1 133 ? -10.871 -10.089 5.506 1.00 92.19 133 GLY A N 1
ATOM 1021 C CA . GLY A 1 133 ? -10.367 -10.712 6.728 1.00 92.19 133 GLY A CA 1
ATOM 1022 C C . GLY A 1 133 ? -9.302 -9.903 7.468 1.00 92.19 133 GLY A C 1
ATOM 1023 O O . GLY A 1 133 ? -8.607 -10.472 8.307 1.00 92.19 133 GLY A O 1
ATOM 1024 N N . PHE A 1 134 ? -9.138 -8.608 7.172 1.00 95.00 134 PHE A N 1
ATOM 1025 C CA . PHE A 1 134 ? -8.221 -7.754 7.934 1.00 95.00 134 PHE A CA 1
ATOM 1026 C C . PHE A 1 134 ? -8.665 -7.615 9.386 1.00 95.00 134 PHE A C 1
ATOM 1028 O O . PHE A 1 134 ? -9.830 -7.354 9.668 1.00 95.00 134 PHE A O 1
ATOM 1035 N N . GLU A 1 135 ? -7.720 -7.665 10.310 1.00 95.00 135 GLU A N 1
ATOM 1036 C CA . GLU A 1 135 ? -7.971 -7.371 11.717 1.00 95.00 135 GLU A CA 1
ATOM 1037 C C . GLU A 1 135 ? -7.390 -5.999 12.042 1.00 95.00 135 GLU A C 1
ATOM 1039 O O . GLU A 1 135 ? -6.195 -5.778 11.858 1.00 95.00 135 GLU A O 1
ATOM 1044 N N . PHE A 1 136 ? -8.222 -5.070 12.516 1.00 96.50 136 PHE A N 1
ATOM 1045 C CA . PHE A 1 136 ? -7.795 -3.722 12.889 1.00 96.50 136 PHE A CA 1
ATOM 1046 C C . PHE A 1 136 ? -8.035 -3.462 14.378 1.00 96.50 136 PHE A C 1
ATOM 1048 O O . PHE A 1 136 ? -9.100 -3.772 14.910 1.00 96.50 136 PHE A O 1
ATOM 1055 N N . LEU A 1 137 ? -7.066 -2.823 15.031 1.00 96.00 137 LEU A N 1
ATOM 1056 C CA . LEU A 1 137 ? -7.201 -2.214 16.354 1.00 96.00 137 LEU A CA 1
ATOM 1057 C C . LEU A 1 137 ? -7.239 -0.701 16.163 1.00 96.00 137 LEU A C 1
ATOM 1059 O O . LEU A 1 137 ? -6.196 -0.052 16.098 1.00 96.00 137 LEU A O 1
ATOM 1063 N N . ALA A 1 138 ? -8.443 -0.164 15.982 1.00 96.44 138 ALA A N 1
ATOM 1064 C CA . ALA A 1 138 ? -8.643 1.247 15.687 1.00 96.44 138 ALA A CA 1
ATOM 1065 C C . ALA A 1 138 ? -8.807 2.077 16.969 1.00 96.44 138 ALA A C 1
ATOM 1067 O O . ALA A 1 138 ? -9.775 1.890 17.708 1.00 96.44 138 ALA A O 1
ATOM 1068 N N . ASP A 1 139 ? -7.909 3.037 17.174 1.00 97.25 139 ASP A N 1
ATOM 1069 C CA . ASP A 1 139 ? -8.005 4.062 18.209 1.00 97.25 139 ASP A CA 1
ATOM 1070 C C . ASP A 1 139 ? -8.433 5.400 17.590 1.00 97.25 139 ASP A C 1
ATOM 1072 O O . ASP A 1 139 ? -7.955 5.786 16.527 1.00 97.25 139 ASP A O 1
ATOM 1076 N N . GLU A 1 140 ? -9.289 6.163 18.273 1.00 95.44 140 GLU A N 1
ATOM 1077 C CA . GLU A 1 140 ? -9.645 7.537 17.857 1.00 95.44 140 GLU A CA 1
ATOM 1078 C C . GLU A 1 140 ? -8.761 8.610 18.516 1.00 95.44 140 GLU A C 1
ATOM 1080 O O . GLU A 1 140 ? -8.834 9.796 18.194 1.00 95.44 140 GLU A O 1
ATOM 1085 N N . LYS A 1 141 ? -7.932 8.206 19.482 1.00 93.75 141 LYS A N 1
ATOM 1086 C CA . LYS A 1 141 ? -7.005 9.080 20.201 1.00 93.75 141 LYS A CA 1
ATOM 1087 C C . LYS A 1 141 ? -5.660 8.395 20.310 1.00 93.75 141 LYS A C 1
ATOM 1089 O O . LYS A 1 141 ? -5.593 7.209 20.612 1.00 93.75 141 LYS A O 1
ATOM 1094 N N . ARG A 1 142 ? -4.592 9.165 20.109 1.00 94.25 142 ARG A N 1
ATOM 1095 C CA . ARG A 1 142 ? -3.231 8.639 20.158 1.00 94.25 142 ARG A CA 1
ATOM 1096 C C . ARG A 1 142 ? -2.922 8.080 21.543 1.00 94.25 142 ARG A C 1
ATOM 1098 O O . ARG A 1 142 ? -2.925 8.818 22.528 1.00 94.25 142 ARG A O 1
ATOM 1105 N N . ASN A 1 143 ? -2.590 6.797 21.591 1.00 94.75 143 ASN A N 1
ATOM 1106 C CA . ASN A 1 143 ? -2.022 6.148 22.759 1.00 94.75 143 ASN A CA 1
ATOM 1107 C C . ASN A 1 143 ? -0.485 6.205 22.662 1.00 94.75 143 ASN A C 1
ATOM 1109 O O . ASN A 1 143 ? 0.069 5.694 21.689 1.00 94.75 143 ASN A O 1
ATOM 1113 N N . PRO A 1 144 ? 0.225 6.803 23.636 1.00 90.88 144 PRO A N 1
ATOM 1114 C CA . PRO A 1 144 ? 1.685 6.911 23.591 1.00 90.88 144 PRO A CA 1
ATOM 1115 C C . PRO A 1 144 ? 2.412 5.562 23.704 1.00 90.88 144 PRO A C 1
ATOM 1117 O O . PRO A 1 144 ? 3.597 5.490 23.396 1.00 90.88 144 PRO A O 1
ATOM 1120 N N . VAL A 1 145 ? 1.728 4.504 24.150 1.00 93.00 145 VAL A N 1
ATOM 1121 C CA . VAL A 1 145 ? 2.297 3.153 24.278 1.00 93.00 145 VAL A CA 1
ATOM 1122 C C . VAL A 1 145 ? 2.181 2.368 22.965 1.00 93.00 145 VAL A C 1
ATOM 1124 O O . VAL A 1 145 ? 2.991 1.483 22.695 1.00 93.00 145 VAL A O 1
ATOM 1127 N N . THR A 1 146 ? 1.193 2.694 22.129 1.00 93.94 146 THR A N 1
ATOM 1128 C CA . THR A 1 146 ? 0.905 1.958 20.895 1.00 93.94 146 THR A CA 1
ATOM 1129 C C . THR A 1 146 ? 1.758 2.482 19.744 1.00 93.94 146 THR A C 1
ATOM 1131 O O . THR A 1 146 ? 1.745 3.670 19.425 1.00 93.94 146 THR A O 1
ATOM 1134 N N . THR A 1 147 ? 2.463 1.578 19.062 1.00 94.50 147 THR A N 1
ATOM 1135 C CA . THR A 1 147 ? 3.086 1.882 17.767 1.00 94.50 147 THR A CA 1
ATOM 1136 C C . THR A 1 147 ? 2.087 1.562 16.662 1.00 94.50 147 THR A C 1
ATOM 1138 O O . THR A 1 147 ? 1.775 0.396 16.430 1.00 94.50 147 THR A O 1
ATOM 1141 N N . TYR A 1 148 ? 1.561 2.592 16.001 1.00 96.75 148 TYR A N 1
ATOM 1142 C CA . TYR A 1 148 ? 0.574 2.432 14.936 1.00 96.75 148 TYR A CA 1
ATOM 1143 C C . TYR A 1 148 ? 1.236 2.010 13.621 1.00 96.75 148 TYR A C 1
ATOM 1145 O O . TYR A 1 148 ? 2.251 2.575 13.207 1.00 96.75 148 TYR A O 1
ATOM 1153 N N . ALA A 1 149 ? 0.633 1.035 12.945 1.00 96.38 149 ALA A N 1
ATOM 1154 C CA . ALA A 1 149 ? 1.021 0.623 11.599 1.00 96.38 149 ALA A CA 1
ATOM 1155 C C . ALA A 1 149 ? 0.390 1.545 10.546 1.00 96.38 149 ALA A C 1
ATOM 1157 O O . ALA A 1 149 ? 0.924 1.706 9.449 1.00 96.38 149 ALA A O 1
ATOM 1158 N N . TRP A 1 150 ? -0.733 2.180 10.888 1.00 97.69 150 TRP A N 1
ATOM 1159 C CA . TRP A 1 150 ? -1.438 3.096 10.005 1.00 97.69 150 TRP A CA 1
ATOM 1160 C C . TRP A 1 150 ? -2.052 4.256 10.782 1.00 97.69 150 TRP A C 1
ATOM 1162 O O . TRP A 1 150 ? -2.695 4.058 11.809 1.00 97.69 150 TRP A O 1
ATOM 1172 N N . GLU A 1 151 ? -1.879 5.473 10.286 1.00 97.50 151 GLU A N 1
ATOM 1173 C CA . GLU A 1 151 ? -2.465 6.673 10.869 1.00 97.50 151 GLU A CA 1
ATOM 1174 C C . GLU A 1 151 ? -3.250 7.455 9.811 1.00 97.50 151 GLU A C 1
ATOM 1176 O O . GLU A 1 151 ? -2.712 7.816 8.764 1.00 97.50 151 GLU A O 1
ATOM 1181 N N . LEU A 1 152 ? -4.519 7.739 10.099 1.00 97.50 152 LEU A N 1
ATOM 1182 C CA . LEU A 1 152 ? -5.397 8.610 9.325 1.00 97.50 152 LEU A CA 1
ATOM 1183 C C . LEU A 1 152 ? -5.605 9.895 10.125 1.00 97.50 152 LEU A C 1
ATOM 1185 O O . LEU A 1 152 ? -6.252 9.881 11.175 1.00 97.50 152 LEU A O 1
ATOM 1189 N N . ILE A 1 153 ? -5.003 10.987 9.661 1.00 96.69 153 ILE A N 1
ATOM 1190 C CA . ILE A 1 153 ? -4.833 12.217 10.439 1.00 96.69 153 ILE A CA 1
ATOM 1191 C C . ILE A 1 153 ? -5.123 13.464 9.601 1.00 96.69 153 ILE A C 1
ATOM 1193 O O . ILE A 1 153 ? -4.907 13.475 8.398 1.00 96.69 153 ILE A O 1
ATOM 1197 N N . ASP A 1 154 ? -5.566 14.553 10.231 1.00 94.00 154 ASP A N 1
ATOM 1198 C CA . ASP A 1 154 ? -5.793 15.849 9.550 1.00 94.00 154 ASP A CA 1
ATOM 1199 C C . ASP A 1 154 ? -4.598 16.825 9.646 1.00 94.00 154 ASP A C 1
ATOM 1201 O O . ASP A 1 154 ? -4.657 18.014 9.293 1.00 94.00 154 ASP A O 1
ATOM 1205 N N . ARG A 1 155 ? -3.466 16.323 10.140 1.00 93.06 155 ARG A N 1
ATOM 1206 C CA . ARG A 1 155 ? -2.218 17.063 10.343 1.00 93.06 155 ARG A CA 1
ATOM 1207 C C . ARG A 1 155 ? -1.049 16.328 9.716 1.00 93.06 155 ARG A C 1
ATOM 1209 O O . ARG A 1 155 ? -1.055 15.112 9.624 1.00 93.06 155 ARG A O 1
ATOM 1216 N N . GLU A 1 156 ? -0.046 17.078 9.293 1.00 93.12 156 GLU A N 1
ATOM 1217 C CA . GLU A 1 156 ? 1.155 16.482 8.725 1.00 93.12 156 GLU A CA 1
ATOM 1218 C C . GLU A 1 156 ? 2.031 15.893 9.845 1.00 93.12 156 GLU A C 1
ATOM 1220 O O . GLU A 1 156 ? 2.183 16.531 10.896 1.00 93.12 156 GLU A O 1
ATOM 1225 N N . PRO A 1 157 ? 2.586 14.680 9.674 1.00 93.12 157 PRO A N 1
ATOM 1226 C CA . PRO A 1 157 ? 3.488 14.104 10.659 1.00 93.12 157 PRO A CA 1
ATOM 1227 C C . PRO A 1 157 ? 4.822 14.862 10.666 1.00 93.12 157 PRO A C 1
ATOM 1229 O O . PRO A 1 157 ? 5.490 14.971 9.646 1.00 93.12 157 PRO A O 1
ATOM 1232 N N . LEU A 1 158 ? 5.252 15.337 11.839 1.00 90.19 158 LEU A N 1
ATOM 1233 C CA . LEU A 1 158 ? 6.522 16.069 11.984 1.00 90.19 158 LEU A CA 1
ATOM 1234 C C . LEU A 1 158 ? 7.753 15.199 11.683 1.00 90.19 158 LEU A C 1
ATOM 1236 O O . LEU A 1 158 ? 8.769 15.696 11.206 1.00 90.19 158 LEU A O 1
ATOM 1240 N N . LYS A 1 159 ? 7.685 13.908 12.025 1.00 91.44 159 LYS A N 1
ATOM 1241 C CA . LYS A 1 159 ? 8.751 12.915 11.828 1.00 91.44 159 LYS A CA 1
ATOM 1242 C C . LYS A 1 159 ? 8.112 11.572 11.454 1.00 91.44 159 LYS A C 1
ATOM 1244 O O . LYS A 1 159 ? 7.859 10.768 12.352 1.00 91.44 159 LYS A O 1
ATOM 1249 N N . PRO A 1 160 ? 7.773 11.349 10.173 1.00 93.44 160 PRO A N 1
ATOM 1250 C CA . PRO A 1 160 ? 7.105 10.121 9.755 1.00 93.44 160 PRO A CA 1
ATOM 1251 C C . PRO A 1 160 ? 8.016 8.901 9.957 1.00 93.44 160 PRO A C 1
ATOM 1253 O O . PRO A 1 160 ? 9.163 8.887 9.512 1.00 93.44 160 PRO A O 1
ATOM 1256 N N . SER A 1 161 ? 7.499 7.864 10.619 1.00 94.25 161 SER A N 1
ATOM 1257 C CA . SER A 1 161 ? 8.183 6.573 10.760 1.00 94.25 161 SER A CA 1
ATOM 1258 C C . SER A 1 161 ? 8.030 5.750 9.479 1.00 94.25 161 SER A C 1
ATOM 1260 O O . SER A 1 161 ? 6.900 5.575 9.035 1.00 94.25 161 SER A O 1
ATOM 1262 N N . PRO A 1 162 ? 9.097 5.161 8.909 1.00 91.19 162 PRO A N 1
ATOM 1263 C CA . PRO A 1 162 ? 9.002 4.381 7.670 1.00 91.19 162 PRO A CA 1
ATOM 1264 C C . PRO A 1 162 ? 8.152 3.104 7.799 1.00 91.19 162 PRO A C 1
ATOM 1266 O O . PRO A 1 162 ? 7.775 2.525 6.784 1.00 91.19 162 PRO A O 1
ATOM 1269 N N . GLN A 1 163 ? 7.866 2.653 9.025 1.00 91.94 163 GLN A N 1
ATOM 1270 C CA . GLN A 1 163 ? 7.036 1.474 9.307 1.00 91.94 163 GLN A CA 1
ATOM 1271 C C . GLN A 1 163 ? 5.542 1.799 9.440 1.00 91.94 163 GLN A C 1
ATOM 1273 O O . GLN A 1 163 ? 4.731 0.887 9.564 1.00 91.94 163 GLN A O 1
ATOM 1278 N N . THR A 1 164 ? 5.188 3.083 9.447 1.00 96.00 164 THR A N 1
ATOM 1279 C CA . THR A 1 164 ? 3.817 3.554 9.622 1.00 96.00 164 THR A CA 1
ATOM 1280 C C . THR A 1 164 ? 3.345 4.165 8.314 1.00 96.00 164 THR A C 1
ATOM 1282 O O . THR A 1 164 ? 4.000 5.052 7.770 1.00 96.00 164 THR A O 1
ATOM 1285 N N . GLN A 1 165 ? 2.206 3.723 7.794 1.00 96.81 165 GLN A N 1
ATOM 1286 C CA . GLN A 1 165 ? 1.541 4.436 6.711 1.00 96.81 165 GLN A CA 1
ATOM 1287 C C . GLN A 1 165 ? 0.835 5.666 7.288 1.00 96.81 165 GLN A C 1
ATOM 1289 O O . GLN A 1 165 ? 0.123 5.556 8.280 1.00 96.81 165 GLN A O 1
ATOM 1294 N N . TYR A 1 166 ? 0.982 6.826 6.657 1.00 97.38 166 TYR A N 1
ATOM 1295 C CA . TYR A 1 166 ? 0.254 8.039 7.014 1.00 97.38 166 TYR A CA 1
ATOM 1296 C C . TYR A 1 166 ? -0.685 8.421 5.880 1.00 97.38 166 TYR A C 1
ATOM 1298 O O . TYR A 1 166 ? -0.294 8.442 4.707 1.00 97.38 166 TYR A O 1
ATOM 1306 N N . LEU A 1 167 ? -1.920 8.742 6.243 1.00 96.75 167 LEU A N 1
ATOM 1307 C CA . LEU A 1 167 ? -2.909 9.318 5.356 1.00 96.75 167 LEU A CA 1
ATOM 1308 C C . LEU A 1 167 ? -3.340 10.674 5.910 1.00 96.75 167 LEU A C 1
ATOM 1310 O O . LEU A 1 167 ? -4.006 10.744 6.942 1.00 96.75 167 LEU A O 1
ATOM 1314 N N . VAL A 1 168 ? -2.920 11.743 5.237 1.00 96.94 168 VAL A N 1
ATOM 1315 C CA . VAL A 1 168 ? -3.196 13.122 5.644 1.00 96.94 168 VAL A CA 1
ATOM 1316 C C . VAL A 1 168 ? -4.439 13.614 4.908 1.00 96.94 168 VAL A C 1
ATOM 1318 O O . VAL A 1 168 ? -4.400 13.794 3.694 1.00 96.94 168 VAL A O 1
ATOM 1321 N N . LEU A 1 169 ? -5.538 13.806 5.635 1.00 95.94 169 LEU A N 1
ATOM 1322 C CA . LEU A 1 169 ? -6.862 14.115 5.085 1.00 95.94 169 LEU A CA 1
ATOM 1323 C C . LEU A 1 169 ? -7.141 15.621 5.010 1.00 95.94 169 LEU A C 1
ATOM 1325 O O . LEU A 1 169 ? -6.635 16.401 5.823 1.00 95.94 169 LEU A O 1
ATOM 1329 N N . GLY A 1 170 ? -7.977 16.024 4.047 1.00 93.38 170 GLY A N 1
ATOM 1330 C CA . GLY A 1 170 ? -8.425 17.407 3.853 1.00 93.38 170 GLY A CA 1
ATOM 1331 C C . GLY A 1 170 ? -7.314 18.400 3.495 1.00 93.38 170 GLY A C 1
ATOM 1332 O O . GLY A 1 170 ? -7.469 19.600 3.728 1.00 93.38 170 GLY A O 1
ATOM 1333 N N . LYS A 1 171 ? -6.171 17.920 2.987 1.00 92.75 171 LYS A N 1
ATOM 1334 C CA . LYS A 1 171 ? -4.998 18.743 2.666 1.00 92.75 171 LYS A CA 1
ATOM 1335 C C . LYS A 1 171 ? -4.362 18.307 1.360 1.00 92.75 171 LYS A C 1
ATOM 1337 O O . LYS A 1 171 ? -4.098 17.129 1.142 1.00 92.75 171 LYS A O 1
ATOM 1342 N N . VAL A 1 172 ? -4.062 19.284 0.513 1.00 91.31 172 VAL A N 1
ATOM 1343 C CA . VAL A 1 172 ? -3.261 19.079 -0.694 1.00 91.31 172 VAL A CA 1
ATOM 1344 C C . VAL A 1 172 ? -1.799 19.310 -0.332 1.00 91.31 172 VAL A C 1
ATOM 1346 O O . VAL A 1 172 ? -1.458 20.340 0.246 1.00 91.31 172 VAL A O 1
ATOM 1349 N N . GLY A 1 173 ? -0.942 18.349 -0.658 1.00 89.69 173 GLY A N 1
ATOM 1350 C CA . GLY A 1 173 ? 0.480 18.418 -0.357 1.00 89.69 173 GLY A CA 1
ATOM 1351 C C . GLY A 1 173 ? 1.258 17.286 -1.014 1.00 89.69 173 GLY A C 1
ATOM 1352 O O . GLY A 1 173 ? 0.686 16.370 -1.606 1.00 89.69 173 GLY A O 1
ATOM 1353 N N . THR A 1 174 ? 2.578 17.358 -0.896 1.00 88.12 174 THR A N 1
ATOM 1354 C CA . THR A 1 174 ? 3.517 16.319 -1.327 1.00 88.12 174 THR A CA 1
ATOM 1355 C C . THR A 1 174 ? 4.502 16.068 -0.197 1.00 88.12 174 THR A C 1
ATOM 1357 O O . THR A 1 174 ? 4.984 17.027 0.400 1.00 88.12 174 THR A O 1
ATOM 1360 N N . SER A 1 175 ? 4.820 14.805 0.086 1.00 88.31 175 SER A N 1
ATOM 1361 C CA . SER A 1 175 ? 5.866 14.447 1.048 1.00 88.31 175 SER A CA 1
ATOM 1362 C C . SER A 1 175 ? 7.053 13.836 0.319 1.00 88.31 175 SER A C 1
ATOM 1364 O O . SER A 1 175 ? 6.875 13.101 -0.651 1.00 88.31 175 SER A O 1
ATOM 1366 N N . GLU A 1 176 ? 8.257 14.083 0.825 1.00 87.69 176 GLU A N 1
ATOM 1367 C CA . GLU A 1 176 ? 9.445 13.319 0.433 1.00 87.69 176 GLU A CA 1
ATOM 1368 C C . GLU A 1 176 ? 9.407 11.887 0.997 1.00 87.69 176 GLU A C 1
ATOM 1370 O O . GLU A 1 176 ? 10.044 10.978 0.463 1.00 87.69 176 GLU A O 1
ATOM 1375 N N . ALA A 1 177 ? 8.637 11.662 2.067 1.00 89.50 177 ALA A N 1
ATOM 1376 C CA . ALA A 1 177 ? 8.479 10.356 2.683 1.00 89.50 177 ALA A CA 1
ATOM 1377 C C . ALA A 1 177 ? 7.470 9.499 1.898 1.00 89.50 177 ALA A C 1
ATOM 1379 O O . ALA A 1 177 ? 6.285 9.819 1.812 1.00 89.50 177 ALA A O 1
ATOM 1380 N N . ALA A 1 178 ? 7.927 8.360 1.369 1.00 88.38 178 ALA A N 1
ATOM 1381 C CA . ALA A 1 178 ? 7.118 7.466 0.531 1.00 88.38 178 ALA A CA 1
ATOM 1382 C C . ALA A 1 178 ? 5.891 6.853 1.242 1.00 88.38 178 ALA A C 1
ATOM 1384 O O . ALA A 1 178 ? 4.983 6.342 0.592 1.00 88.38 178 ALA A O 1
ATOM 1385 N N . ASN A 1 179 ? 5.872 6.879 2.574 1.00 93.56 179 ASN A N 1
ATOM 1386 C CA . ASN A 1 179 ? 4.806 6.362 3.430 1.00 93.56 179 ASN A CA 1
ATOM 1387 C C . ASN A 1 179 ? 3.810 7.446 3.880 1.00 93.56 179 ASN A C 1
ATOM 1389 O O . ASN A 1 179 ? 2.982 7.172 4.744 1.00 93.56 179 ASN A O 1
ATOM 1393 N N . VAL A 1 180 ? 3.871 8.660 3.324 1.00 95.69 180 VAL A N 1
ATOM 1394 C CA . VAL A 1 180 ? 2.914 9.741 3.599 1.00 95.69 180 VAL A CA 1
ATOM 1395 C C . VAL A 1 180 ? 2.120 10.040 2.334 1.00 95.69 180 VAL A C 1
ATOM 1397 O O . VAL A 1 180 ? 2.676 10.418 1.307 1.00 95.69 180 VAL A O 1
ATOM 1400 N N . VAL A 1 181 ? 0.802 9.876 2.411 1.00 94.25 181 VAL A N 1
ATOM 1401 C CA . VAL A 1 181 ? -0.114 10.117 1.293 1.00 94.25 181 VAL A CA 1
ATOM 1402 C C . VAL A 1 181 ? -1.087 11.224 1.677 1.00 94.25 181 VAL A C 1
ATOM 1404 O O . VAL A 1 181 ? -1.768 11.133 2.697 1.00 94.25 181 VAL A O 1
ATOM 1407 N N . PHE A 1 182 ? -1.152 12.268 0.853 1.00 94.88 182 PHE A N 1
ATOM 1408 C CA . PHE A 1 182 ? -2.091 13.373 1.020 1.00 94.88 182 PHE A CA 1
ATOM 1409 C C . PHE A 1 182 ? -3.388 13.106 0.263 1.00 94.88 182 PHE A C 1
ATOM 1411 O O . PHE A 1 182 ? -3.377 12.672 -0.891 1.00 94.88 182 PHE A O 1
ATOM 1418 N N . VAL A 1 183 ? -4.505 13.413 0.911 1.00 94.50 183 VAL A N 1
ATOM 1419 C CA . VAL A 1 183 ? -5.849 13.378 0.346 1.00 94.50 183 VAL A CA 1
ATOM 1420 C C . VAL A 1 183 ? -6.421 14.780 0.487 1.00 94.50 183 VAL A C 1
ATOM 1422 O O . VAL A 1 183 ? -6.657 15.258 1.594 1.00 94.50 183 VAL A O 1
ATOM 1425 N N . GLY A 1 184 ? -6.614 15.454 -0.647 1.00 92.56 184 GLY A N 1
ATOM 1426 C CA . GLY A 1 184 ? -7.086 16.843 -0.677 1.00 92.56 184 GLY A CA 1
ATOM 1427 C C . GLY A 1 184 ? -8.515 17.028 -0.163 1.00 92.56 184 GLY A C 1
ATOM 1428 O O . GLY A 1 184 ? -8.879 18.124 0.248 1.00 92.56 184 GLY A O 1
ATOM 1429 N N . GLU A 1 185 ? -9.304 15.959 -0.166 1.00 92.88 185 GLU A N 1
ATOM 1430 C CA . GLU A 1 185 ? -10.686 15.925 0.302 1.00 92.88 185 GLU A CA 1
ATOM 1431 C C . GLU A 1 185 ? -10.788 15.354 1.722 1.00 92.88 185 GLU A C 1
ATOM 1433 O O . GLU A 1 185 ? -9.931 14.595 2.182 1.00 92.88 185 GLU A O 1
ATOM 1438 N N . THR A 1 186 ? -11.854 15.725 2.424 1.00 94.44 186 THR A N 1
ATOM 1439 C CA . THR A 1 186 ? -12.286 15.000 3.621 1.00 94.44 186 THR A CA 1
ATOM 1440 C C . THR A 1 186 ? -13.063 13.756 3.204 1.00 94.44 186 THR A C 1
ATOM 1442 O O . THR A 1 186 ? -13.714 13.737 2.161 1.00 94.44 186 THR A O 1
ATOM 1445 N N . LEU A 1 187 ? -13.028 12.708 4.017 1.00 95.50 187 LEU A N 1
ATOM 1446 C CA . LEU A 1 187 ? -13.684 11.438 3.710 1.00 95.50 187 LEU A CA 1
ATOM 1447 C C . LEU A 1 187 ? -15.121 11.426 4.243 1.00 95.50 187 LEU A C 1
ATOM 1449 O O . LEU A 1 187 ? -15.450 10.660 5.148 1.00 95.50 187 LEU A O 1
ATOM 1453 N N . THR A 1 188 ? -15.988 12.279 3.692 1.00 95.44 188 THR A N 1
ATOM 1454 C CA . THR A 1 188 ? -17.440 12.219 3.932 1.00 95.44 188 THR A CA 1
ATOM 1455 C C . THR A 1 188 ? -18.206 12.068 2.616 1.00 95.44 188 THR A C 1
ATOM 1457 O O . THR A 1 188 ? -17.678 12.422 1.560 1.00 95.44 188 THR A O 1
ATOM 1460 N N . PRO A 1 189 ? -19.460 11.570 2.636 1.00 93.88 189 PRO A N 1
ATOM 1461 C CA . PRO A 1 189 ? -20.239 11.385 1.408 1.00 93.88 189 PRO A CA 1
ATOM 1462 C C . PRO A 1 189 ? -20.471 12.677 0.609 1.00 93.88 189 PRO A C 1
ATOM 1464 O O . PRO A 1 189 ? -20.746 12.620 -0.581 1.00 93.88 189 PRO A O 1
ATOM 1467 N N . GLN A 1 190 ? -20.399 13.843 1.258 1.00 93.75 190 GLN A N 1
ATOM 1468 C CA . GLN A 1 190 ? -20.635 15.143 0.624 1.00 93.75 190 GLN A CA 1
ATOM 1469 C C . GLN A 1 190 ? -19.395 15.703 -0.078 1.00 93.75 190 GLN A C 1
ATOM 1471 O O . GLN A 1 190 ? -19.530 16.559 -0.947 1.00 93.75 190 GLN A O 1
ATOM 1476 N N . THR A 1 191 ? -18.200 15.282 0.334 1.00 93.94 191 THR A N 1
ATOM 1477 C CA . THR A 1 191 ? -16.930 15.881 -0.101 1.00 93.94 191 THR A CA 1
ATOM 1478 C C . THR A 1 191 ? -16.046 14.922 -0.879 1.00 93.94 191 THR A C 1
ATOM 1480 O O . THR A 1 191 ? -15.177 15.391 -1.604 1.00 93.94 191 THR A O 1
ATOM 1483 N N . SER A 1 192 ? -16.271 13.611 -0.759 1.00 95.81 192 SER A N 1
ATOM 1484 C CA . SER A 1 192 ? -15.527 12.586 -1.486 1.00 95.81 192 SER A CA 1
ATOM 1485 C C . SER A 1 192 ? -16.471 11.710 -2.299 1.00 95.81 192 SER A C 1
ATOM 1487 O O . SER A 1 192 ? -17.313 10.989 -1.752 1.00 95.81 192 SER A O 1
ATOM 1489 N N . GLU A 1 193 ? -16.280 11.703 -3.620 1.00 93.62 193 GLU A N 1
ATOM 1490 C CA . GLU A 1 193 ? -17.030 10.814 -4.514 1.00 93.62 193 GLU A CA 1
ATOM 1491 C C . GLU A 1 193 ? -16.797 9.338 -4.183 1.00 93.62 193 GLU A C 1
ATOM 1493 O O . GLU A 1 193 ? -17.717 8.528 -4.283 1.00 93.62 193 GLU A O 1
ATOM 1498 N N . ARG A 1 194 ? -15.593 8.973 -3.726 1.00 94.00 194 ARG A N 1
ATOM 1499 C CA . ARG A 1 194 ? -15.282 7.590 -3.329 1.00 94.00 194 ARG A CA 1
ATOM 1500 C C . ARG A 1 194 ? -16.120 7.141 -2.145 1.00 94.00 194 ARG A C 1
ATOM 1502 O O . ARG A 1 194 ? -16.521 5.985 -2.077 1.00 94.00 194 ARG A O 1
ATOM 1509 N N . VAL A 1 195 ? -16.402 8.049 -1.215 1.00 96.19 195 VAL A N 1
ATOM 1510 C CA . VAL A 1 195 ? -17.305 7.756 -0.103 1.00 96.19 195 VAL A CA 1
ATOM 1511 C C . VAL A 1 195 ? -18.742 7.655 -0.603 1.00 96.19 195 VAL A C 1
ATOM 1513 O O . VAL A 1 195 ? -19.426 6.688 -0.277 1.00 96.19 195 VAL A O 1
ATOM 1516 N N . ALA A 1 196 ? -19.186 8.611 -1.422 1.00 95.06 196 ALA A N 1
ATOM 1517 C CA . ALA A 1 196 ? -20.545 8.633 -1.966 1.00 95.06 196 ALA A CA 1
ATOM 1518 C C . ALA A 1 196 ? -20.884 7.380 -2.795 1.00 95.06 196 ALA A C 1
ATOM 1520 O O . ALA A 1 196 ? -22.013 6.898 -2.761 1.00 95.06 196 ALA A O 1
ATOM 1521 N N . THR A 1 197 ? -19.899 6.840 -3.512 1.00 95.44 197 THR A N 1
ATOM 1522 C CA . THR A 1 197 ? -20.027 5.650 -4.371 1.00 95.44 197 THR A CA 1
ATOM 1523 C C . THR A 1 197 ? -19.676 4.339 -3.665 1.00 95.44 197 THR A C 1
ATOM 1525 O O . THR A 1 197 ? -19.735 3.281 -4.287 1.00 95.44 197 THR A O 1
ATOM 1528 N N . GLY A 1 198 ? -19.318 4.385 -2.376 1.00 93.81 198 GLY A N 1
ATOM 1529 C CA . GLY A 1 198 ? -18.984 3.196 -1.589 1.00 93.81 198 GLY A CA 1
ATOM 1530 C C . GLY A 1 198 ? -17.631 2.555 -1.916 1.00 93.81 198 GLY A C 1
ATOM 1531 O O . GLY A 1 198 ? -17.395 1.440 -1.480 1.00 93.81 198 GLY A O 1
ATOM 1532 N N . GLN A 1 199 ? -16.746 3.248 -2.636 1.00 95.69 199 GLN A N 1
ATOM 1533 C CA . GLN A 1 199 ? -15.421 2.770 -3.068 1.00 95.69 199 GLN A CA 1
ATOM 1534 C C . GLN A 1 199 ? -14.296 3.027 -2.049 1.00 95.69 199 GLN A C 1
ATOM 1536 O O . GLN A 1 199 ? -13.122 2.731 -2.300 1.00 95.69 199 GLN A O 1
ATOM 1541 N N . LEU A 1 200 ? -14.613 3.666 -0.916 1.00 96.25 200 LEU A N 1
ATOM 1542 C CA . LEU A 1 200 ? -13.621 3.974 0.114 1.00 96.25 200 LEU A CA 1
ATOM 1543 C C . LEU A 1 200 ? -12.902 2.718 0.655 1.00 96.25 200 LEU A C 1
ATOM 1545 O O . LEU A 1 200 ? -11.676 2.782 0.771 1.00 96.25 200 LEU A O 1
ATOM 1549 N N . PRO A 1 201 ? -13.585 1.600 0.986 1.00 96.19 201 PRO A N 1
ATOM 1550 C CA . PRO A 1 201 ? -12.920 0.396 1.484 1.00 96.19 201 PRO A CA 1
ATOM 1551 C C . PRO A 1 201 ? -11.868 -0.138 0.509 1.00 96.19 201 PRO A C 1
ATOM 1553 O O . PRO A 1 201 ? -10.736 -0.391 0.909 1.00 96.19 201 PRO A O 1
ATOM 1556 N N . GLU A 1 202 ? -12.202 -0.247 -0.775 1.00 93.38 202 GLU A N 1
ATOM 1557 C CA . GLU A 1 202 ? -11.317 -0.770 -1.816 1.00 93.38 202 GLU A CA 1
ATOM 1558 C C . GLU A 1 202 ? -10.087 0.116 -1.981 1.00 93.38 202 GLU A C 1
ATOM 1560 O O . GLU A 1 202 ? -8.959 -0.378 -2.037 1.00 93.38 202 GLU A O 1
ATOM 1565 N N . TRP A 1 203 ? -10.289 1.434 -1.998 1.00 95.00 203 TRP A N 1
ATOM 1566 C CA . TRP A 1 203 ? -9.189 2.384 -2.089 1.00 95.00 203 TRP A CA 1
ATOM 1567 C C . TRP A 1 203 ? -8.273 2.329 -0.855 1.00 95.00 203 TRP A C 1
ATOM 1569 O O . TRP A 1 203 ? -7.048 2.327 -0.988 1.00 95.00 203 TRP A O 1
ATOM 1579 N N . LEU A 1 204 ? -8.842 2.215 0.349 1.00 95.81 204 LEU A N 1
ATOM 1580 C CA . LEU A 1 204 ? -8.086 2.006 1.588 1.00 95.81 204 LEU A CA 1
ATOM 1581 C C . LEU A 1 204 ? -7.299 0.684 1.558 1.00 95.81 204 LEU A C 1
ATOM 1583 O O . LEU A 1 204 ? -6.129 0.644 1.945 1.00 95.81 204 LEU A O 1
ATOM 1587 N N . GLY A 1 205 ? -7.904 -0.384 1.037 1.00 94.38 205 GLY A N 1
ATOM 1588 C CA . GLY A 1 205 ? -7.237 -1.664 0.808 1.00 94.38 205 GLY A CA 1
ATOM 1589 C C . GLY A 1 205 ? -6.064 -1.538 -0.164 1.00 94.38 205 GLY A C 1
ATOM 1590 O O . GLY A 1 205 ? -4.995 -2.098 0.081 1.00 94.38 205 GLY A O 1
ATOM 1591 N N . GLU A 1 206 ? -6.209 -0.748 -1.230 1.00 92.62 206 GLU A N 1
ATOM 1592 C CA . GLU A 1 206 ? -5.129 -0.480 -2.181 1.00 92.62 206 GLU A CA 1
ATOM 1593 C C . GLU A 1 206 ? -3.941 0.235 -1.518 1.00 92.62 206 GLU A C 1
ATOM 1595 O O . GLU A 1 206 ? -2.784 -0.137 -1.753 1.00 92.62 206 GLU A O 1
ATOM 1600 N N . VAL A 1 207 ? -4.206 1.219 -0.651 1.00 93.44 207 VAL A N 1
ATOM 1601 C CA . VAL A 1 207 ? -3.164 1.907 0.130 1.00 93.44 207 VAL A CA 1
ATOM 1602 C C . VAL A 1 207 ? -2.366 0.900 0.966 1.00 93.44 207 VAL A C 1
ATOM 1604 O O . VAL A 1 207 ? -1.132 0.920 0.935 1.00 93.44 207 VAL A O 1
ATOM 1607 N N . LEU A 1 208 ? -3.039 -0.040 1.637 1.00 94.50 208 LEU A N 1
ATOM 1608 C CA . LEU A 1 208 ? -2.383 -1.100 2.412 1.00 94.50 208 LEU A CA 1
ATOM 1609 C C . LEU A 1 208 ? -1.592 -2.075 1.531 1.00 94.50 208 LEU A C 1
ATOM 1611 O O . LEU A 1 208 ? -0.449 -2.407 1.850 1.00 94.50 208 LEU A O 1
ATOM 1615 N N . VAL A 1 209 ? -2.166 -2.512 0.406 1.00 94.12 209 VAL A N 1
ATOM 1616 C CA . VAL A 1 209 ? -1.501 -3.406 -0.558 1.00 94.12 209 VAL A CA 1
ATOM 1617 C C . VAL A 1 209 ? -0.181 -2.807 -1.035 1.00 94.12 209 VAL A C 1
ATOM 1619 O O . VAL A 1 209 ? 0.820 -3.527 -1.128 1.00 94.12 209 VAL A O 1
ATOM 1622 N N . ARG A 1 210 ? -0.162 -1.497 -1.311 1.00 91.69 210 ARG A N 1
ATOM 1623 C CA . ARG A 1 210 ? 1.047 -0.767 -1.707 1.00 91.69 210 ARG A CA 1
ATOM 1624 C C . ARG A 1 210 ? 2.039 -0.656 -0.551 1.00 91.69 210 ARG A C 1
ATOM 1626 O O . ARG A 1 210 ? 3.200 -1.021 -0.735 1.00 91.69 210 ARG A O 1
ATOM 1633 N N . HIS A 1 211 ? 1.587 -0.222 0.628 1.00 93.00 211 HIS A N 1
ATOM 1634 C CA . HIS A 1 211 ? 2.443 -0.039 1.805 1.00 93.00 211 HIS A CA 1
ATOM 1635 C C . HIS A 1 211 ? 3.171 -1.335 2.200 1.00 93.00 211 HIS A C 1
ATOM 1637 O O . HIS A 1 211 ? 4.397 -1.364 2.307 1.00 93.00 211 HIS A O 1
ATOM 1643 N N . PHE A 1 212 ? 2.432 -2.442 2.307 1.00 93.75 212 PHE A N 1
ATOM 1644 C CA . PHE A 1 212 ? 2.979 -3.750 2.681 1.00 93.75 212 PHE A CA 1
ATOM 1645 C C . PHE A 1 212 ? 3.552 -4.548 1.505 1.00 93.75 212 PHE A C 1
ATOM 1647 O O . PHE A 1 212 ? 3.977 -5.693 1.678 1.00 93.75 212 PHE A O 1
ATOM 1654 N N . LYS A 1 213 ? 3.579 -3.961 0.300 1.00 92.94 213 LYS A N 1
ATOM 1655 C CA . LYS A 1 213 ? 4.104 -4.585 -0.923 1.00 92.94 213 LYS A CA 1
ATOM 1656 C C . LYS A 1 213 ? 3.489 -5.966 -1.176 1.00 92.94 213 LYS A C 1
ATOM 1658 O O . LYS A 1 213 ? 4.189 -6.905 -1.557 1.00 92.94 213 LYS A O 1
ATOM 1663 N N . LEU A 1 214 ? 2.176 -6.100 -0.968 1.00 94.00 214 LEU A N 1
ATOM 1664 C CA . LEU A 1 214 ? 1.450 -7.366 -1.164 1.00 94.00 214 LEU A CA 1
ATOM 1665 C C . LEU A 1 214 ? 1.348 -7.746 -2.645 1.00 94.00 214 LEU A C 1
ATOM 1667 O O . LEU A 1 214 ? 1.207 -8.915 -2.996 1.00 94.00 214 LEU A O 1
ATOM 1671 N N . ASN A 1 215 ? 1.458 -6.750 -3.522 1.00 90.31 215 ASN A N 1
ATOM 1672 C CA . ASN A 1 215 ? 1.527 -6.933 -4.961 1.00 90.31 215 ASN A CA 1
ATOM 1673 C C . ASN A 1 215 ? 2.631 -6.050 -5.555 1.00 90.31 215 ASN A C 1
ATOM 1675 O O . ASN A 1 215 ? 2.340 -5.004 -6.137 1.00 90.31 215 ASN A O 1
ATOM 1679 N N . PRO A 1 216 ? 3.908 -6.427 -5.382 1.00 78.19 216 PRO A N 1
ATOM 1680 C CA . PRO A 1 216 ? 5.004 -5.714 -6.000 1.00 78.19 216 PRO A CA 1
ATOM 1681 C C . PRO A 1 216 ? 4.932 -5.983 -7.502 1.00 78.19 216 PRO A C 1
ATOM 1683 O O . PRO A 1 216 ? 5.423 -7.000 -7.994 1.00 78.19 216 PRO A O 1
ATOM 1686 N N . GLN A 1 217 ? 4.273 -5.094 -8.238 1.00 67.69 217 GLN A N 1
ATOM 1687 C CA . GLN A 1 217 ? 4.394 -5.108 -9.683 1.00 67.69 217 GLN A CA 1
ATOM 1688 C C . GLN A 1 217 ? 5.830 -4.694 -10.021 1.00 67.69 217 GLN A C 1
ATOM 1690 O O . GLN A 1 217 ? 6.292 -3.661 -9.525 1.00 67.69 217 GLN A O 1
ATOM 1695 N N . PRO A 1 218 ? 6.568 -5.472 -10.831 1.00 62.88 218 PRO A N 1
ATOM 1696 C CA . PRO A 1 218 ? 7.767 -4.942 -11.452 1.00 62.88 218 PRO A CA 1
ATOM 1697 C C . PRO A 1 218 ? 7.301 -3.761 -12.302 1.00 62.88 218 PRO A C 1
ATOM 1699 O O . PRO A 1 218 ? 6.571 -3.950 -13.272 1.00 62.88 218 PRO A O 1
ATOM 1702 N N . GLN A 1 219 ? 7.626 -2.541 -11.878 1.00 64.75 219 GLN A N 1
ATOM 1703 C CA . GLN A 1 219 ? 7.192 -1.323 -12.550 1.00 64.75 219 GLN A CA 1
ATOM 1704 C C . GLN A 1 219 ? 7.966 -1.200 -13.869 1.00 64.75 219 GLN A C 1
ATOM 1706 O O . GLN A 1 219 ? 8.979 -0.517 -13.966 1.00 64.75 219 GLN A O 1
ATOM 1711 N N . SER A 1 220 ? 7.536 -1.961 -14.873 1.00 74.44 220 SER A N 1
ATOM 1712 C CA . SER A 1 220 ? 8.021 -1.867 -16.241 1.00 74.44 220 SER A CA 1
ATOM 1713 C C . SER A 1 220 ? 7.483 -0.583 -16.856 1.00 74.44 220 SER A C 1
ATOM 1715 O O . SER A 1 220 ? 6.302 -0.264 -16.707 1.00 74.44 220 SER A O 1
ATOM 1717 N N . LEU A 1 221 ? 8.328 0.143 -17.573 1.00 79.88 221 LEU A N 1
ATOM 1718 C CA . LEU A 1 221 ? 7.907 1.316 -18.321 1.00 79.88 221 LEU A CA 1
ATOM 1719 C C . LEU A 1 221 ? 7.008 0.908 -19.487 1.00 79.88 221 LEU A C 1
ATOM 1721 O O . LEU A 1 221 ? 7.232 -0.110 -20.144 1.00 79.88 221 LEU A O 1
ATOM 1725 N N . SER A 1 222 ? 5.987 1.714 -19.766 1.00 83.31 222 SER A N 1
ATOM 1726 C CA . SER A 1 222 ? 5.213 1.569 -21.000 1.00 83.31 222 SER A CA 1
ATOM 1727 C C . SER A 1 222 ? 6.102 1.823 -22.223 1.00 83.31 222 SER A C 1
ATOM 1729 O O . SER A 1 222 ? 7.091 2.552 -22.139 1.00 83.31 222 SER A O 1
ATOM 1731 N N . GLN A 1 223 ? 5.721 1.301 -23.394 1.00 82.81 223 GLN A N 1
ATOM 1732 C CA . GLN A 1 223 ? 6.483 1.537 -24.628 1.00 82.81 223 GLN A CA 1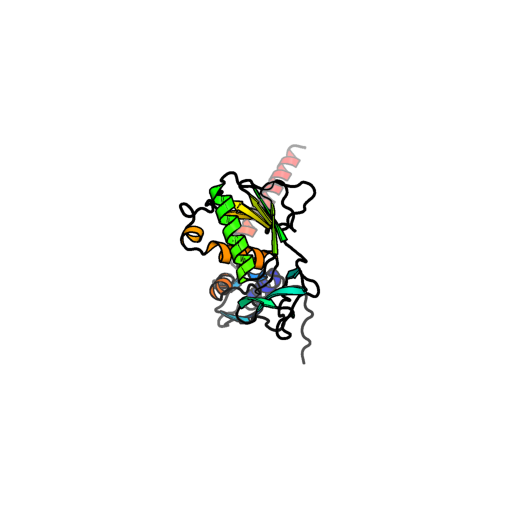
ATOM 1733 C C . GLN A 1 223 ? 6.633 3.033 -24.946 1.00 82.81 223 GLN A C 1
ATOM 1735 O O . GLN A 1 223 ? 7.668 3.457 -25.444 1.00 82.81 223 GLN A O 1
ATOM 1740 N N . ARG A 1 224 ? 5.627 3.856 -24.613 1.00 84.88 224 ARG A N 1
ATOM 1741 C CA . ARG A 1 224 ? 5.703 5.316 -24.779 1.00 84.88 224 ARG A CA 1
ATOM 1742 C C . ARG A 1 224 ? 6.773 5.937 -23.885 1.00 84.88 224 ARG A C 1
ATOM 1744 O O . ARG A 1 224 ? 7.542 6.761 -24.360 1.00 84.88 224 ARG A O 1
ATOM 1751 N N . GLN A 1 225 ? 6.831 5.531 -22.616 1.00 86.19 225 GLN A N 1
ATOM 1752 C CA . GLN A 1 225 ? 7.849 6.006 -21.675 1.00 86.19 225 GLN A CA 1
ATOM 1753 C C . GLN A 1 225 ? 9.248 5.545 -22.087 1.00 86.19 225 GLN A C 1
ATOM 1755 O O . GLN A 1 225 ? 10.176 6.340 -22.041 1.00 86.19 225 GLN A O 1
A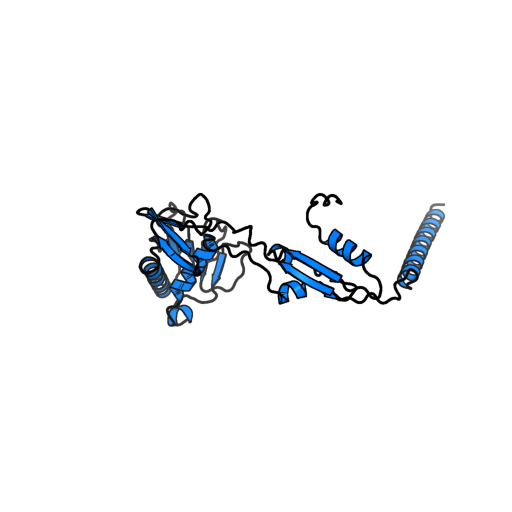TOM 1760 N N . LEU A 1 226 ? 9.388 4.298 -22.545 1.00 88.75 226 LEU A N 1
ATOM 1761 C CA . LEU A 1 226 ? 10.650 3.797 -23.090 1.00 88.75 226 LEU A CA 1
ATOM 1762 C C . LEU A 1 226 ? 11.088 4.582 -24.324 1.00 88.75 226 LEU A C 1
ATOM 1764 O O . LEU A 1 226 ? 12.225 5.028 -24.378 1.00 88.75 226 LEU A O 1
ATOM 1768 N N . ASN A 1 227 ? 10.191 4.800 -25.285 1.00 88.12 227 ASN A N 1
ATOM 1769 C CA . ASN A 1 227 ? 10.508 5.566 -26.487 1.00 88.12 227 ASN A CA 1
ATOM 1770 C C . ASN A 1 227 ? 10.855 7.026 -26.158 1.00 88.12 227 ASN A C 1
ATOM 1772 O O . ASN A 1 227 ? 11.708 7.598 -26.817 1.00 88.12 227 ASN A O 1
ATOM 1776 N N . ALA A 1 228 ? 10.256 7.621 -25.121 1.00 88.56 228 ALA A N 1
ATOM 1777 C CA . ALA A 1 228 ? 10.603 8.974 -24.682 1.00 88.56 228 ALA A CA 1
ATOM 1778 C C . ALA A 1 228 ? 12.036 9.090 -24.125 1.00 88.56 228 ALA A C 1
ATOM 1780 O O . ALA A 1 228 ? 12.590 10.188 -24.110 1.00 88.56 228 ALA A O 1
ATOM 1781 N N . LEU A 1 229 ? 12.649 7.980 -23.694 1.00 90.50 229 LEU A N 1
ATOM 1782 C CA . LEU A 1 229 ? 14.052 7.962 -23.270 1.00 90.50 229 LEU A CA 1
ATOM 1783 C C . LEU A 1 229 ? 15.026 8.001 -24.450 1.00 90.50 229 LEU A C 1
ATOM 1785 O O . LEU A 1 229 ? 16.181 8.341 -24.231 1.00 90.50 229 LEU A O 1
ATOM 1789 N N . PHE A 1 230 ? 14.605 7.656 -25.670 1.00 90.69 230 PHE A N 1
ATOM 1790 C CA . PHE A 1 230 ? 15.481 7.592 -26.841 1.00 90.69 230 PHE A CA 1
ATOM 1791 C C . PHE A 1 230 ? 15.009 8.573 -27.907 1.00 90.69 230 PHE A C 1
ATOM 1793 O O . PHE A 1 230 ? 13.943 8.408 -28.495 1.00 90.69 230 PHE A O 1
ATOM 1800 N N . VAL A 1 231 ? 15.818 9.591 -28.181 1.00 87.88 231 VAL A N 1
ATOM 1801 C CA . VAL A 1 231 ? 15.484 1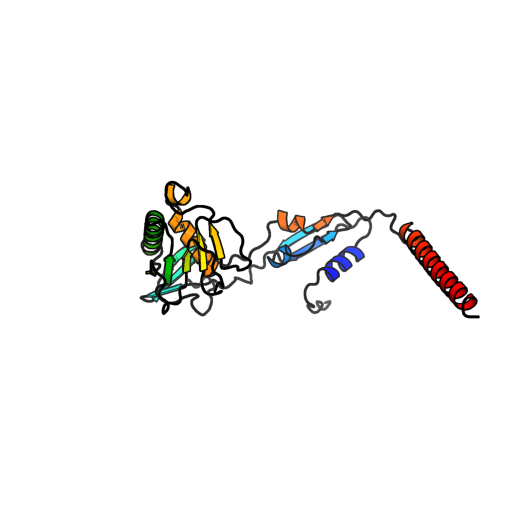0.625 -29.163 1.00 87.88 231 VAL A CA 1
ATOM 1802 C C . VAL A 1 231 ? 16.433 10.520 -30.344 1.00 87.88 231 VAL A C 1
ATOM 1804 O O . VAL A 1 231 ? 17.650 10.610 -30.179 1.00 87.88 231 VAL A O 1
ATOM 1807 N N . GLU A 1 232 ? 15.877 10.344 -31.543 1.00 84.88 232 GLU A N 1
ATOM 1808 C CA . GLU A 1 232 ? 16.660 10.410 -32.774 1.00 84.88 232 GLU A CA 1
ATOM 1809 C C . GLU A 1 232 ? 17.168 11.843 -32.970 1.00 84.88 232 GLU A C 1
ATOM 1811 O O . GLU A 1 232 ? 16.390 12.794 -33.058 1.00 84.88 232 GLU A O 1
ATOM 1816 N N . GLN A 1 233 ? 18.484 12.001 -33.042 1.00 78.62 233 GLN A N 1
ATOM 1817 C CA . GLN A 1 233 ? 19.128 13.274 -33.321 1.00 78.62 233 GLN A CA 1
ATOM 1818 C C . GLN A 1 233 ? 20.074 13.083 -34.493 1.00 78.62 233 GLN A C 1
ATOM 1820 O O . GLN A 1 233 ? 21.186 12.598 -34.325 1.00 78.62 233 GLN A O 1
ATOM 1825 N N . LYS A 1 234 ? 19.648 13.490 -35.689 1.00 65.81 234 LYS A N 1
ATOM 1826 C CA . LYS A 1 234 ? 20.510 13.455 -36.872 1.00 65.81 234 LYS A CA 1
ATOM 1827 C C . LYS A 1 234 ? 21.776 14.260 -36.584 1.00 65.81 234 LYS A C 1
ATOM 1829 O O . LYS A 1 234 ? 21.706 15.475 -36.403 1.00 65.81 234 LYS A O 1
ATOM 1834 N N . ILE A 1 235 ? 22.923 13.586 -36.537 1.00 58.00 235 ILE A N 1
ATOM 1835 C CA . ILE A 1 235 ? 24.210 14.274 -36.596 1.00 58.00 235 ILE A CA 1
ATOM 1836 C C . ILE A 1 235 ? 24.276 14.860 -38.003 1.00 58.00 235 ILE A C 1
ATOM 1838 O O . ILE A 1 235 ? 24.364 14.125 -38.987 1.00 58.00 235 ILE A O 1
ATOM 1842 N N . SER A 1 236 ? 24.155 16.181 -38.112 1.00 49.84 236 SER A N 1
ATOM 1843 C CA . SER A 1 236 ? 24.437 16.876 -39.361 1.00 49.84 236 SER A CA 1
ATOM 1844 C C . SER A 1 236 ? 25.861 16.513 -39.778 1.00 49.84 236 SER A C 1
ATOM 1846 O O . SER A 1 236 ? 26.796 16.689 -39.000 1.00 49.84 236 SER A O 1
ATOM 1848 N N . ALA A 1 237 ? 26.028 16.011 -41.001 1.00 47.31 237 ALA A N 1
ATOM 1849 C CA . ALA A 1 237 ? 27.308 15.566 -41.558 1.00 47.31 237 ALA A CA 1
ATOM 1850 C C . ALA A 1 237 ? 28.410 16.660 -41.614 1.00 47.31 237 ALA A C 1
ATOM 1852 O O . ALA A 1 237 ? 29.535 16.381 -42.019 1.00 47.31 237 ALA A O 1
ATOM 1853 N N . ASP A 1 238 ? 28.117 17.881 -41.163 1.00 42.72 238 ASP A N 1
ATOM 1854 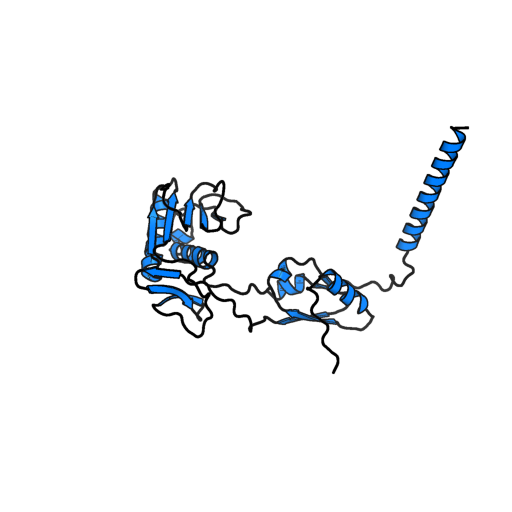C CA . ASP A 1 238 ? 29.057 19.001 -41.041 1.00 42.72 238 ASP A CA 1
ATOM 1855 C C . ASP A 1 238 ? 29.928 18.975 -39.771 1.00 42.72 238 ASP A C 1
ATOM 1857 O O . ASP A 1 238 ? 30.858 19.770 -39.648 1.00 42.72 238 ASP A O 1
ATOM 1861 N N . GLU A 1 239 ? 29.699 18.057 -38.825 1.00 43.97 239 GLU A N 1
ATOM 1862 C CA . GLU A 1 239 ? 30.598 17.864 -37.669 1.00 43.97 239 GLU A CA 1
ATOM 1863 C C . GLU A 1 239 ? 31.708 16.829 -37.929 1.00 43.97 239 GLU A C 1
ATOM 1865 O O . GLU A 1 239 ? 32.286 16.253 -37.008 1.00 43.97 239 GLU A O 1
ATOM 1870 N N . THR A 1 240 ? 32.068 16.633 -39.199 1.00 40.19 240 THR A N 1
ATOM 1871 C CA . THR A 1 240 ? 33.309 15.950 -39.575 1.00 40.19 240 THR A CA 1
ATOM 1872 C C . THR A 1 240 ? 34.481 16.929 -39.402 1.00 40.19 240 THR A C 1
ATOM 1874 O O . THR A 1 240 ? 34.814 17.701 -40.293 1.00 40.19 240 THR A O 1
ATOM 1877 N N . GLU A 1 241 ? 35.059 16.953 -38.199 1.00 44.62 241 GLU A N 1
ATOM 1878 C CA . GLU A 1 241 ? 36.405 17.452 -37.835 1.00 44.62 241 GLU A CA 1
ATOM 1879 C C . GLU A 1 241 ? 36.853 18.884 -38.228 1.00 44.62 241 GLU A C 1
ATOM 1881 O O . GLU A 1 241 ? 37.951 19.294 -37.853 1.00 44.62 241 GLU A O 1
ATOM 1886 N N . THR A 1 242 ? 36.025 19.716 -38.866 1.00 42.28 242 THR A N 1
ATOM 1887 C CA . THR A 1 242 ? 36.369 21.118 -39.211 1.00 42.28 242 THR A CA 1
ATOM 1888 C C . THR A 1 242 ? 35.215 22.107 -39.006 1.00 42.28 242 THR A C 1
ATOM 1890 O O . THR A 1 242 ? 35.071 23.094 -39.721 1.00 42.28 242 THR A O 1
ATOM 1893 N N . GLY A 1 243 ? 34.385 21.890 -37.983 1.00 39.31 243 GLY A N 1
ATOM 1894 C CA . GLY A 1 243 ? 33.300 22.817 -37.651 1.00 39.31 243 GLY A CA 1
ATOM 1895 C C . GLY A 1 243 ? 33.795 24.172 -37.089 1.00 39.31 243 GLY A C 1
ATOM 1896 O O . GLY A 1 243 ? 34.732 24.195 -36.277 1.00 39.31 243 GLY A O 1
ATOM 1897 N N . PRO A 1 244 ? 33.116 25.300 -37.404 1.00 50.25 244 PRO A N 1
ATOM 1898 C CA . PRO A 1 244 ? 33.487 26.669 -36.999 1.00 50.25 244 PRO A CA 1
ATOM 1899 C C . PRO A 1 244 ? 33.558 26.897 -35.476 1.00 50.25 244 PRO A C 1
ATOM 1901 O O . PRO A 1 244 ? 34.130 27.885 -35.010 1.00 50.25 244 PRO A O 1
ATOM 1904 N N . ARG A 1 245 ? 33.015 25.972 -34.671 1.00 50.12 245 ARG A N 1
ATOM 1905 C CA . ARG A 1 245 ? 33.102 26.000 -33.202 1.00 50.12 245 ARG A CA 1
ATOM 1906 C C . ARG A 1 245 ? 34.520 25.761 -32.677 1.00 50.12 245 ARG A C 1
ATOM 1908 O O . ARG A 1 245 ? 34.897 26.395 -31.694 1.00 50.12 245 ARG A O 1
ATOM 1915 N N . THR A 1 246 ? 35.320 24.917 -33.333 1.00 56.16 246 THR A N 1
ATOM 1916 C CA . THR A 1 246 ? 36.710 24.655 -32.904 1.00 56.16 246 THR A CA 1
ATOM 1917 C C . THR A 1 246 ? 37.639 25.819 -33.241 1.00 56.16 246 THR A C 1
ATOM 1919 O O . THR A 1 246 ? 38.512 26.158 -32.443 1.00 56.16 246 THR A O 1
ATOM 1922 N N . THR A 1 247 ? 37.418 26.497 -34.367 1.00 65.44 247 THR A N 1
ATOM 1923 C CA . THR A 1 247 ? 38.125 27.727 -34.748 1.00 65.44 247 THR A CA 1
ATOM 1924 C C . THR A 1 247 ? 37.749 28.894 -33.846 1.00 65.44 247 THR A C 1
ATOM 1926 O O . THR A 1 247 ? 38.645 29.586 -33.371 1.00 65.44 247 THR A O 1
ATOM 1929 N N . ALA A 1 248 ? 36.462 29.074 -33.533 1.00 72.69 248 ALA A N 1
ATOM 1930 C CA . ALA A 1 248 ? 36.020 30.108 -32.600 1.00 72.69 248 ALA A CA 1
ATOM 1931 C C . ALA A 1 248 ? 36.584 29.887 -31.187 1.00 72.69 248 ALA A C 1
ATOM 1933 O O . ALA A 1 248 ? 37.121 30.818 -30.596 1.00 72.69 248 ALA A O 1
ATOM 1934 N N . GLN A 1 249 ? 36.549 28.655 -30.662 1.00 73.00 249 GLN A N 1
ATOM 1935 C CA . GLN A 1 249 ? 37.138 28.336 -29.356 1.00 73.00 249 GLN A CA 1
ATOM 1936 C C . GLN A 1 249 ? 38.663 28.499 -29.339 1.00 73.00 249 GLN A C 1
ATOM 1938 O O . GLN A 1 249 ? 39.197 29.043 -28.375 1.00 73.00 249 GLN A O 1
ATOM 1943 N N . ARG A 1 250 ? 39.374 28.091 -30.401 1.00 78.94 250 ARG A N 1
ATOM 1944 C CA . ARG A 1 250 ? 40.826 28.31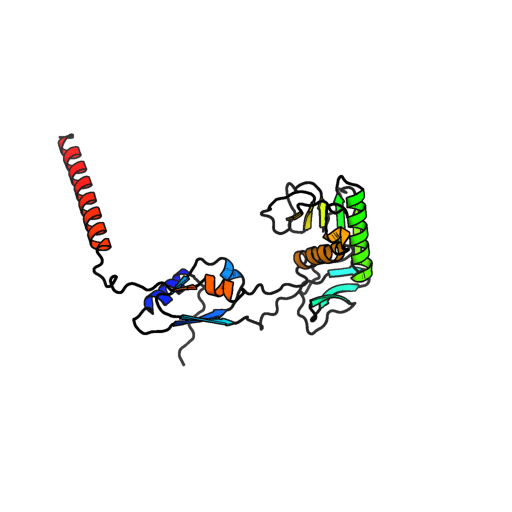9 -30.522 1.00 78.94 250 ARG A CA 1
ATOM 1945 C C . ARG A 1 250 ? 41.165 29.807 -30.610 1.00 78.94 250 ARG A C 1
ATOM 1947 O O . ARG A 1 250 ? 42.107 30.240 -29.957 1.00 78.94 250 ARG A O 1
ATOM 1954 N N . ALA A 1 251 ? 40.390 30.591 -31.359 1.00 84.50 251 ALA A N 1
ATOM 1955 C CA . ALA A 1 251 ? 40.561 32.040 -31.443 1.00 84.50 251 ALA A CA 1
ATOM 1956 C C . ALA A 1 251 ? 40.318 32.715 -30.086 1.00 84.50 251 ALA A C 1
ATOM 1958 O O . ALA A 1 251 ? 41.096 33.576 -29.685 1.00 84.50 251 ALA A O 1
ATOM 1959 N N . LEU A 1 252 ? 39.295 32.279 -29.346 1.00 87.19 252 LEU A N 1
ATOM 1960 C CA . LEU A 1 252 ? 38.982 32.804 -28.017 1.00 87.19 252 LEU A CA 1
ATOM 1961 C C . LEU A 1 252 ? 40.057 32.428 -26.985 1.00 87.19 252 LEU A C 1
ATOM 1963 O O . LEU A 1 252 ? 40.429 33.256 -26.158 1.00 87.19 252 LEU A O 1
ATOM 1967 N N . LEU A 1 253 ? 40.610 31.213 -27.072 1.00 88.44 253 LEU A N 1
ATOM 1968 C CA . LEU A 1 253 ? 41.730 30.769 -26.238 1.00 88.44 253 LEU A CA 1
ATOM 1969 C C . LEU A 1 253 ? 43.007 31.577 -26.527 1.00 88.44 253 LEU A C 1
ATOM 1971 O O . LEU A 1 253 ? 43.698 31.987 -25.597 1.00 88.44 253 LEU A O 1
ATOM 1975 N N . LEU A 1 254 ? 43.310 31.836 -27.803 1.00 91.06 254 LEU A N 1
ATOM 1976 C CA . LEU A 1 254 ? 44.454 32.660 -28.207 1.00 91.06 254 LEU A CA 1
ATOM 1977 C C . LEU A 1 254 ? 44.286 34.118 -27.773 1.00 91.06 254 LEU A C 1
ATOM 1979 O O . LEU A 1 254 ? 45.234 34.711 -27.263 1.00 91.06 254 LEU A O 1
ATOM 1983 N N . LEU A 1 255 ? 43.082 34.676 -27.920 1.00 92.12 255 LEU A N 1
ATOM 1984 C CA . LEU A 1 255 ? 42.743 36.007 -27.420 1.00 92.12 255 LEU A CA 1
ATOM 1985 C C . LEU A 1 255 ? 42.958 36.086 -25.903 1.00 92.12 255 LEU A C 1
ATOM 1987 O O . LEU A 1 255 ? 43.573 37.034 -25.419 1.00 92.12 255 LEU A O 1
ATOM 1991 N N . PHE A 1 256 ? 42.500 35.073 -25.164 1.00 92.81 256 PHE A N 1
ATOM 1992 C CA . PHE A 1 256 ? 42.667 34.998 -23.716 1.00 92.81 256 PHE A CA 1
ATOM 1993 C C . PHE A 1 256 ? 44.145 34.914 -23.309 1.00 92.81 256 PHE A C 1
ATOM 1995 O O . PHE A 1 256 ? 44.584 35.678 -22.453 1.00 92.81 256 PHE A O 1
ATOM 2002 N N . LEU A 1 257 ? 44.942 34.058 -23.961 1.00 91.19 257 LEU A N 1
ATOM 2003 C CA . LEU A 1 257 ? 46.390 34.002 -23.726 1.00 91.19 257 LEU A CA 1
ATOM 2004 C C . LEU A 1 257 ? 47.076 35.341 -24.031 1.00 91.19 257 LEU A C 1
ATOM 2006 O O . LEU A 1 257 ? 47.962 35.758 -23.285 1.00 91.19 257 LEU A O 1
ATOM 2010 N N . GLY A 1 258 ? 46.665 36.018 -25.107 1.00 92.62 258 GLY A N 1
ATOM 2011 C CA . GLY A 1 258 ? 47.168 37.341 -25.468 1.00 92.62 258 GLY A CA 1
ATOM 2012 C C . GLY A 1 258 ? 46.867 38.388 -24.396 1.00 92.62 258 GLY A C 1
ATOM 2013 O O . GLY A 1 258 ? 47.768 39.112 -23.980 1.00 92.62 258 GLY A O 1
ATOM 2014 N N . LEU A 1 259 ? 45.629 38.421 -23.895 1.00 92.12 259 LEU A N 1
ATOM 2015 C CA . LEU A 1 259 ? 45.204 39.306 -22.807 1.00 92.12 259 LEU A CA 1
ATOM 2016 C C . LEU A 1 259 ? 46.018 39.075 -21.531 1.00 92.12 259 LEU A C 1
ATOM 2018 O O . LEU A 1 259 ? 46.565 40.029 -20.985 1.00 92.12 259 LEU A O 1
ATOM 2022 N N . VAL A 1 260 ? 46.197 37.817 -21.120 1.00 91.31 260 VAL A N 1
ATOM 2023 C CA . VAL A 1 260 ? 47.020 37.468 -19.949 1.00 91.31 260 VAL A CA 1
ATOM 2024 C C . VAL A 1 260 ? 48.484 37.880 -20.150 1.00 91.31 260 VAL A C 1
ATOM 2026 O O . VAL A 1 260 ? 49.128 38.377 -19.224 1.00 91.31 260 VAL A O 1
ATOM 2029 N N . GLY A 1 261 ? 49.027 37.712 -21.359 1.00 89.88 261 GLY A N 1
ATOM 2030 C CA . GLY A 1 261 ? 50.384 38.146 -21.696 1.00 89.88 261 GLY A CA 1
ATOM 2031 C C . GLY A 1 261 ? 50.561 39.665 -21.610 1.00 89.88 261 GLY A C 1
ATOM 2032 O O . GLY A 1 261 ? 51.544 40.140 -21.039 1.00 89.88 261 GLY A O 1
ATOM 2033 N N . VAL A 1 262 ? 49.593 40.429 -22.126 1.00 90.25 262 VAL A N 1
ATOM 2034 C CA . VAL A 1 262 ? 49.583 41.899 -22.059 1.00 90.25 262 VAL A CA 1
ATOM 2035 C C . VAL A 1 262 ? 49.435 42.385 -20.621 1.00 90.25 262 VAL A C 1
ATOM 2037 O O . VAL A 1 262 ? 50.212 43.241 -20.194 1.00 90.25 262 VAL A O 1
ATOM 2040 N N . GLU A 1 263 ? 48.504 41.816 -19.852 1.00 88.00 263 GLU A N 1
ATOM 2041 C CA . GLU A 1 263 ? 48.342 42.137 -18.431 1.00 88.00 263 GLU A CA 1
ATOM 2042 C C . GLU A 1 263 ? 49.640 41.887 -17.658 1.00 88.00 263 GLU A C 1
ATOM 2044 O O . GLU A 1 263 ? 50.098 42.749 -16.904 1.00 88.00 263 GLU A O 1
ATOM 2049 N N . ARG A 1 264 ? 50.300 40.750 -17.904 1.00 83.69 264 ARG A N 1
ATOM 2050 C CA . ARG A 1 264 ? 51.565 40.412 -17.246 1.00 83.69 264 ARG A CA 1
ATOM 2051 C C . ARG A 1 264 ? 52.718 41.322 -17.678 1.00 83.69 264 ARG A C 1
ATOM 2053 O O . ARG A 1 264 ? 53.537 41.695 -16.842 1.00 83.69 264 ARG A O 1
ATOM 2060 N N . GLY A 1 265 ? 52.774 41.726 -18.947 1.00 84.81 265 GLY A N 1
ATOM 2061 C CA . GLY A 1 265 ? 53.767 42.681 -19.450 1.00 84.81 265 GLY A CA 1
ATOM 2062 C C . GLY A 1 265 ? 53.595 44.092 -18.874 1.00 84.81 265 GLY A C 1
ATOM 2063 O O . GLY A 1 265 ? 54.580 44.740 -18.516 1.00 84.81 265 GLY A O 1
ATOM 2064 N N . LEU A 1 266 ? 52.351 44.556 -18.724 1.00 82.44 266 LEU A N 1
ATOM 2065 C CA . LEU A 1 266 ? 52.031 45.828 -18.067 1.00 82.44 266 LEU A CA 1
ATOM 2066 C C . LEU A 1 266 ? 52.353 45.794 -16.569 1.00 82.44 266 LEU A C 1
ATOM 2068 O O . LEU A 1 266 ? 52.897 46.767 -16.047 1.00 82.44 266 LEU A O 1
ATOM 2072 N N . ALA A 1 267 ? 52.075 44.678 -15.890 1.00 77.62 267 ALA A N 1
ATOM 2073 C CA . ALA A 1 267 ? 52.424 44.495 -14.482 1.00 77.62 267 ALA A CA 1
ATOM 2074 C C . ALA A 1 267 ? 53.946 44.539 -14.252 1.00 77.62 267 ALA A C 1
ATOM 2076 O O . ALA A 1 267 ? 54.405 45.146 -13.287 1.00 77.62 267 ALA A O 1
ATOM 2077 N N . LEU A 1 268 ? 54.737 43.963 -15.164 1.00 74.31 268 LEU A N 1
ATOM 2078 C CA . LEU A 1 268 ? 56.201 44.000 -15.089 1.00 74.31 268 LEU A CA 1
ATOM 2079 C C . LEU A 1 268 ? 56.775 45.398 -15.364 1.00 74.31 268 LEU A C 1
ATOM 2081 O O . LEU A 1 268 ? 57.740 45.781 -14.715 1.00 74.31 268 LEU A O 1
ATOM 2085 N N . LYS A 1 269 ? 56.170 46.189 -16.263 1.00 69.12 269 LYS A N 1
ATOM 2086 C CA . LYS A 1 269 ? 56.589 47.583 -16.514 1.00 69.12 269 LYS A CA 1
ATOM 2087 C C . LYS A 1 269 ? 56.184 48.570 -15.417 1.00 69.12 269 LYS A C 1
ATOM 2089 O O . LYS A 1 269 ? 56.784 49.631 -15.337 1.00 69.12 269 LYS A O 1
ATOM 2094 N N . LYS A 1 270 ? 55.165 48.261 -14.610 1.00 56.75 270 LYS A N 1
ATOM 2095 C CA . LYS A 1 270 ? 54.763 49.093 -13.460 1.00 56.75 270 LYS A CA 1
ATOM 2096 C C . LYS A 1 270 ? 55.561 48.808 -12.184 1.00 56.75 270 LYS A C 1
ATOM 2098 O O . LYS A 1 270 ? 55.525 49.631 -11.278 1.00 56.75 270 LYS A O 1
ATOM 2103 N N . ASN A 1 271 ? 56.251 47.670 -12.121 1.00 54.50 271 ASN A N 1
ATOM 2104 C CA . ASN A 1 271 ? 57.112 47.270 -11.003 1.00 54.50 271 ASN A CA 1
ATOM 2105 C C . ASN A 1 271 ? 58.617 47.407 -11.322 1.00 54.50 271 ASN A C 1
ATOM 2107 O O . ASN A 1 271 ? 59.435 46.826 -10.609 1.00 54.50 271 ASN A O 1
ATOM 2111 N N . ALA A 1 272 ? 58.970 48.139 -12.384 1.00 47.50 272 ALA A N 1
ATOM 2112 C CA . ALA A 1 272 ? 60.336 48.514 -12.749 1.00 47.50 272 ALA A CA 1
ATOM 2113 C C . ALA A 1 272 ? 60.492 50.037 -12.702 1.00 47.50 272 ALA A C 1
ATOM 2115 O O . ALA A 1 272 ? 59.517 50.728 -13.079 1.00 47.50 272 ALA A O 1
#

Secondary structure (DSSP, 8-state):
-PPPPP-PPP-HHHHHHHHHHH--TT--EEEEEE--GGGGGSPPEEESS-EEEEEE--TT--PPBP-EE-GGG-EEEE-TTS-EEEESS--TTS-B-SS-SEESSEEEEEE-S-HHHHHHHHHHHHHHHHHH---EEEESS--TT---SEEEESS--SS--TTSEEEEES-----SSTTEEEESS-SSTTT-HHHHTT-HHHHHHHHHHHHTTSS----PPPHHHHHHTEEE----GGGSS--HHHHHHHHHHHHHHHHHHHHHHHHHHH--

Foldseek 3Di:
DDDDDDDDDDDLVVVLVVQVVPDDPPDEAEAEEEQFPVLLPDAAREHQHHYDYHYDHPPVCQDAAAWEAEPPQWIWFQDPVRDTAIDSDDDPVHHHDPDHLYYYAAEEEEAEPDPQLSVLVVVLVVVCCVPRVHHHDYDPDDDPVDDGQEYEYCDDDPDDDLSHAYEHECDDDDDPRPRYHYDVWRQHLVTDVCSVVVVVNVVVVVSVCVSSRSPVDRPGDDPVSVVRSYHHDHPDPCPPPDDVVVVVVVVVVVVVVVVVVVVVVVVVVVVD

Sequence (272 aa):
MTPLPAQTGFSILILQNSINRLARPGIELHLYLRNEASLASLPVIHVPAPFQLHAAIDSSRRVARGYLEMAGGKRIFVNAANQLTDSPTLPPMLRFVARPAFTGPLPVLIETRNPAERQTVRAALKALTEIHGFEFLADEKRNPVTTYAWELIDREPLKPSPQTQYLVLGKVGTSEAANVVFVGETLTPQTSERVATGQLPEWLGEVLVRHFKLNPQPQSLSQRQLNALFVEQKISADETETGPRTTAQRALLLLFLGLVGVERGLALKKNA

pLDDT: mean 85.68, std 14.42, range [36.25, 98.06]

Radius of gyration: 29.49 Å; chains: 1; bounding box: 81×72×68 Å